Protein AF-A0A672TCA5-F1 (afdb_monomer_lite)

Organism: Sinocyclocheilus grahami (NCBI:txid75366)

InterPro domains:
  IPR001424 Superoxide dismutase, copper/zinc binding domain [PF00080] (19-137)
  IPR036423 Superoxide dismutase-like, copper/zinc binding domain superfamily [G3DSA:2.60.40.200] (10-154)
  IPR036423 Superoxide dismutase-like, copper/zinc binding domain superfamily [SSF49329] (10-138)
  IPR053257 Cu-only superoxide dismutase [PTHR20910] (19-134)

Sequence (192 aa):
MSTTIPSAQRLTVTRAVVCQVRFSQVSPQGPTILNISFTGLNARAGGYHIHILPIKSAQEPCSDTNIMGHFNPFSVNTASSPAPRNGTVDQYEIGDISGKFGGLTGQNNFQNQDMDGNMPLSGPNSIIGRSLVIHYTEIILSQMNNCSQVRALSCLVGHLTGRHGSISLTRRQLYNDILLQLAGDFTGSTCE

Secondary structure (DSSP, 8-state):
---PPPP----------EEEEEEE-SSTTSPEEEEEEEE--TT-EEEEEEESS----SSSTTSHHHH-SB--TT---GGGSPSTTSS-GGGS-TTBHHHHH---TT-SEEEEEEEETT--SSSTT--TT-EEEEEEP---GGG-TT-SSS-GGGSPTT-HHHHHSS---SS------TT--------SSEE-

pLDDT: mean 73.96, std 21.05, range [23.48, 98.25]

Structure (mmCIF, N/CA/C/O backbone):
data_AF-A0A672TCA5-F1
#
_entry.id   AF-A0A672TCA5-F1
#
loop_
_atom_site.group_PDB
_atom_site.id
_atom_site.type_symbol
_atom_site.label_atom_id
_atom_site.label_alt_id
_atom_site.label_comp_id
_atom_site.label_asym_id
_atom_site.label_entity_id
_atom_site.label_seq_id
_atom_site.pdbx_PDB_ins_code
_atom_site.Cartn_x
_atom_site.Cartn_y
_atom_site.Cartn_z
_atom_site.occupancy
_atom_site.B_iso_or_equiv
_atom_site.auth_seq_id
_atom_site.auth_comp_id
_atom_site.auth_asym_id
_atom_site.auth_atom_id
_atom_site.pdbx_PDB_model_num
ATOM 1 N N . MET A 1 1 ? -28.617 -13.899 53.120 1.00 35.06 1 MET A N 1
ATOM 2 C CA . MET A 1 1 ? -27.878 -14.753 52.167 1.00 35.06 1 MET A CA 1
ATOM 3 C C . MET A 1 1 ? -28.341 -14.369 50.774 1.00 35.06 1 MET A C 1
ATOM 5 O O . MET A 1 1 ? -29.470 -14.671 50.425 1.00 35.06 1 MET A O 1
ATOM 9 N N . SER A 1 2 ? -27.539 -13.579 50.058 1.00 30.50 2 SER A N 1
ATOM 10 C CA . SER A 1 2 ? -27.868 -13.087 48.716 1.00 30.50 2 SER A CA 1
ATOM 11 C C . SER A 1 2 ? -27.108 -13.936 47.706 1.00 30.50 2 SER A C 1
ATOM 13 O O . SER A 1 2 ? -25.884 -13.858 47.635 1.00 30.50 2 SER A O 1
ATOM 15 N N . THR A 1 3 ? -27.815 -14.802 46.989 1.00 32.12 3 THR A N 1
ATOM 16 C CA . THR A 1 3 ? -27.269 -15.552 45.856 1.00 32.12 3 THR A CA 1
ATOM 17 C C . THR A 1 3 ? -27.392 -14.687 44.610 1.00 32.12 3 THR A C 1
ATOM 19 O O . THR A 1 3 ? -28.469 -14.566 44.029 1.00 32.12 3 THR A O 1
ATOM 22 N N . THR A 1 4 ? -26.293 -14.054 44.214 1.00 34.50 4 THR A N 1
ATOM 23 C CA . THR A 1 4 ? -26.203 -13.318 42.952 1.00 34.50 4 THR A CA 1
ATOM 24 C C . THR A 1 4 ? -26.091 -14.323 41.804 1.00 34.50 4 THR A C 1
ATOM 26 O O . THR A 1 4 ? -25.164 -15.130 41.767 1.00 34.50 4 THR A O 1
ATOM 29 N N . ILE A 1 5 ? -27.043 -14.284 40.872 1.00 36.28 5 ILE A N 1
ATOM 30 C CA . ILE A 1 5 ? -27.005 -15.035 39.611 1.00 36.28 5 ILE A CA 1
ATOM 31 C C . ILE A 1 5 ? -25.884 -14.430 38.743 1.00 36.28 5 ILE A C 1
ATOM 33 O O . ILE A 1 5 ? -25.878 -13.207 38.577 1.00 36.28 5 ILE A O 1
ATOM 37 N N . PRO A 1 6 ? -24.944 -15.211 38.174 1.00 34.00 6 PRO A N 1
ATOM 38 C CA . PRO A 1 6 ? -23.950 -14.661 37.261 1.00 34.00 6 PRO A CA 1
ATOM 39 C C . PRO A 1 6 ? -24.657 -14.158 36.000 1.00 34.00 6 PRO A C 1
ATOM 41 O O . PRO A 1 6 ? -25.283 -14.927 35.270 1.00 34.00 6 PRO A O 1
ATOM 44 N N . SER A 1 7 ? -24.576 -12.852 35.756 1.00 34.69 7 SER A N 1
ATOM 45 C CA . SER A 1 7 ? -25.021 -12.232 34.512 1.00 34.69 7 SER A CA 1
ATOM 46 C C . SER A 1 7 ? -24.282 -12.869 33.336 1.00 34.69 7 SER A C 1
ATOM 48 O O . SER A 1 7 ? -23.051 -12.910 33.333 1.00 34.69 7 SER A O 1
ATOM 50 N N . ALA A 1 8 ? -25.038 -13.350 32.351 1.00 33.72 8 ALA A N 1
ATOM 51 C CA . ALA A 1 8 ? -24.532 -13.934 31.118 1.00 33.72 8 ALA A CA 1
ATOM 52 C C . ALA A 1 8 ? -23.379 -13.106 30.517 1.00 33.72 8 ALA A C 1
ATOM 54 O O . ALA A 1 8 ? -23.537 -11.916 30.233 1.00 33.72 8 ALA A O 1
ATOM 55 N N . GLN A 1 9 ? -22.223 -13.739 30.296 1.00 27.14 9 GLN A N 1
ATOM 56 C CA . GLN A 1 9 ? -21.164 -13.167 29.468 1.00 27.14 9 GLN A CA 1
ATOM 57 C C . GLN A 1 9 ? -21.661 -13.133 28.024 1.00 27.14 9 GLN A C 1
ATOM 59 O O . GLN A 1 9 ? -21.730 -14.150 27.336 1.00 27.14 9 GLN A O 1
ATOM 64 N N . ARG A 1 10 ? -22.056 -11.945 27.567 1.00 30.27 10 ARG A N 1
ATOM 65 C CA . ARG A 1 10 ? -22.409 -11.706 26.171 1.00 30.27 10 ARG A CA 1
ATOM 66 C C . ARG A 1 10 ? -21.123 -11.685 25.348 1.00 30.27 10 ARG A C 1
ATOM 68 O O . ARG A 1 10 ? -20.436 -10.667 25.297 1.00 30.27 10 ARG A O 1
ATOM 75 N N . LEU A 1 11 ? -20.816 -12.810 24.704 1.00 23.58 11 LEU A N 1
ATOM 76 C CA . LEU A 1 11 ? -19.810 -12.899 23.650 1.00 23.58 11 LEU A CA 1
ATOM 77 C C . LEU A 1 11 ? -20.195 -11.898 22.550 1.00 23.58 11 LEU A C 1
ATOM 79 O O . LEU A 1 11 ? -21.159 -12.102 21.813 1.00 23.58 11 LEU A O 1
ATOM 83 N N . THR A 1 12 ? -19.499 -10.766 22.497 1.00 28.84 12 THR A N 1
ATOM 84 C CA . THR A 1 12 ? -19.713 -9.762 21.455 1.00 28.84 12 THR A CA 1
ATOM 85 C C . THR A 1 12 ? -18.683 -10.034 20.375 1.00 28.84 12 THR A C 1
ATOM 87 O O . THR A 1 12 ? -17.503 -9.767 20.565 1.00 28.84 12 THR A O 1
ATOM 90 N N . VAL A 1 13 ? -19.133 -10.618 19.265 1.00 32.28 13 VAL A N 1
ATOM 91 C CA . VAL A 1 13 ? -18.331 -10.759 18.048 1.00 32.28 13 VAL A CA 1
ATOM 92 C C . VAL A 1 13 ? -18.019 -9.345 17.560 1.00 32.28 13 VAL A C 1
ATOM 94 O O . VAL A 1 13 ? -18.909 -8.645 17.070 1.00 32.28 13 VAL A O 1
ATOM 97 N N . THR A 1 14 ? -16.783 -8.884 17.741 1.00 42.56 14 THR A N 1
ATOM 98 C CA . THR A 1 14 ? -16.283 -7.715 17.019 1.00 42.56 14 THR A CA 1
ATOM 99 C C . THR A 1 14 ? -16.381 -8.044 15.535 1.00 42.56 14 THR A C 1
ATOM 101 O O . THR A 1 14 ? -15.931 -9.100 15.089 1.00 42.56 14 THR A O 1
ATOM 104 N N . ARG A 1 15 ? -17.035 -7.182 14.751 1.00 50.75 15 ARG A N 1
ATOM 105 C CA . ARG A 1 15 ? -16.981 -7.295 13.291 1.00 50.75 15 ARG A CA 1
ATOM 106 C C . ARG A 1 15 ? -15.559 -6.920 12.891 1.00 50.75 15 ARG A C 1
ATOM 108 O O . ARG A 1 15 ? -15.279 -5.739 12.724 1.00 50.75 15 ARG A O 1
ATOM 115 N N . ALA A 1 16 ? -14.673 -7.912 12.856 1.00 57.28 16 ALA A N 1
ATOM 116 C CA . ALA A 1 16 ? -13.320 -7.752 12.358 1.00 57.28 16 ALA A CA 1
ATOM 117 C C . ALA A 1 16 ? -13.387 -7.193 10.936 1.00 57.28 16 ALA A C 1
ATOM 119 O O . ALA A 1 16 ? -14.258 -7.590 10.149 1.00 57.28 16 ALA A O 1
ATOM 120 N N . VAL A 1 17 ? -12.491 -6.264 10.627 1.00 66.88 17 VAL A N 1
ATOM 121 C CA . VAL A 1 17 ? -12.224 -5.931 9.238 1.00 66.88 17 VAL A CA 1
ATOM 122 C C . VAL A 1 17 ? -11.652 -7.202 8.604 1.00 66.88 17 VAL A C 1
ATOM 124 O O . VAL A 1 17 ? -10.775 -7.857 9.167 1.00 66.88 17 VAL A O 1
ATOM 127 N N . VAL A 1 18 ? -12.213 -7.622 7.475 1.00 75.00 18 VAL A N 1
ATOM 128 C CA . VAL A 1 18 ? -11.696 -8.777 6.734 1.00 75.00 18 VAL A CA 1
ATOM 129 C C . VAL A 1 18 ? -10.984 -8.251 5.510 1.00 75.00 18 VAL A C 1
ATOM 131 O O . VAL A 1 18 ? -11.625 -7.683 4.620 1.00 75.00 18 VAL A O 1
ATOM 134 N N . CYS A 1 19 ? -9.674 -8.476 5.477 1.00 75.44 19 CYS A N 1
ATOM 135 C CA . CYS A 1 19 ? -8.791 -8.048 4.409 1.00 75.44 19 CYS A CA 1
ATOM 136 C C . CYS A 1 19 ? -8.312 -9.243 3.587 1.00 75.44 19 CYS A C 1
ATOM 138 O O . CYS A 1 19 ? -7.655 -10.147 4.095 1.00 75.44 19 CYS A O 1
ATOM 140 N N . GLN A 1 20 ? -8.640 -9.249 2.296 1.00 81.50 20 GLN A N 1
ATOM 141 C CA . GLN A 1 20 ? -8.155 -10.233 1.336 1.00 81.50 20 GLN A CA 1
ATOM 142 C C . GLN A 1 20 ? -7.521 -9.505 0.161 1.00 81.50 20 GLN A C 1
ATOM 144 O O . GLN A 1 20 ? -8.200 -8.814 -0.593 1.00 81.50 20 GLN A O 1
ATOM 149 N N . VAL A 1 21 ? -6.212 -9.673 -0.002 1.00 85.19 21 VAL A N 1
ATOM 150 C CA . VAL A 1 21 ? -5.462 -9.100 -1.120 1.00 85.19 21 VAL A CA 1
ATOM 151 C C . VAL A 1 21 ? -4.640 -10.197 -1.770 1.00 85.19 21 VAL A C 1
ATOM 153 O O . VAL A 1 21 ? -3.899 -10.913 -1.098 1.00 85.19 21 VAL A O 1
ATOM 156 N N . ARG A 1 22 ? -4.774 -10.341 -3.088 1.00 87.31 22 ARG A N 1
ATOM 157 C CA . ARG A 1 22 ? -4.026 -11.312 -3.882 1.00 87.31 22 ARG A CA 1
ATOM 158 C C . ARG A 1 22 ? -3.327 -10.621 -5.039 1.00 87.31 22 ARG A C 1
ATOM 160 O O . ARG A 1 22 ? -3.978 -10.033 -5.897 1.00 87.31 22 ARG A O 1
ATOM 167 N N . PHE A 1 23 ? -2.015 -10.803 -5.093 1.00 91.75 23 PHE A N 1
ATOM 168 C CA . PHE A 1 23 ? -1.177 -10.428 -6.223 1.00 91.75 23 PHE A CA 1
ATOM 169 C C . PHE A 1 23 ? -0.878 -11.666 -7.068 1.00 91.75 23 PHE A C 1
ATOM 171 O O . PHE A 1 23 ? -0.638 -12.751 -6.533 1.00 91.75 23 PHE A O 1
ATOM 178 N N . SER A 1 24 ? -0.900 -11.529 -8.389 1.00 90.69 24 SER A N 1
ATOM 179 C CA . SER A 1 24 ? -0.526 -12.617 -9.296 1.00 90.69 24 SER A CA 1
ATOM 180 C C . SER A 1 24 ? 0.054 -12.089 -10.599 1.00 90.69 24 SER A C 1
ATOM 182 O O . SER A 1 24 ? -0.375 -11.051 -11.084 1.00 90.69 24 SER A O 1
ATOM 184 N N . GLN A 1 25 ? 1.002 -12.819 -11.179 1.00 91.06 25 GLN A N 1
ATOM 185 C CA . GLN A 1 25 ? 1.556 -12.548 -12.503 1.00 91.06 25 GLN A CA 1
ATOM 186 C C . GLN A 1 25 ? 1.442 -13.810 -13.355 1.00 91.06 25 GLN A C 1
ATOM 188 O O . GLN A 1 25 ? 1.721 -14.909 -12.878 1.00 91.06 25 GLN A O 1
ATOM 193 N N . VAL A 1 26 ? 1.042 -13.650 -14.618 1.00 89.19 26 VAL A N 1
ATOM 194 C CA . VAL A 1 26 ? 1.007 -14.759 -15.591 1.00 89.19 26 VAL A CA 1
ATOM 195 C C . VAL A 1 26 ? 2.417 -15.086 -16.096 1.00 89.19 26 VAL A C 1
ATOM 197 O O . VAL A 1 26 ? 2.723 -16.239 -16.386 1.00 89.19 26 VAL A O 1
ATOM 200 N N . SER A 1 27 ? 3.294 -14.084 -16.166 1.00 88.75 27 SER A N 1
ATOM 201 C CA . SER A 1 27 ? 4.708 -14.232 -16.514 1.00 88.75 27 SER A CA 1
ATOM 202 C C . SER A 1 27 ? 5.562 -13.238 -15.715 1.00 88.75 27 SER A C 1
ATOM 204 O O . SER A 1 27 ? 5.041 -12.200 -15.304 1.00 88.75 27 SER A O 1
ATOM 206 N N . PRO A 1 28 ? 6.869 -13.496 -15.507 1.00 82.69 28 PRO A N 1
ATOM 207 C CA . PRO A 1 28 ? 7.726 -12.609 -14.713 1.00 82.69 28 PRO A CA 1
ATOM 208 C C . PRO A 1 28 ? 7.818 -11.167 -15.244 1.00 82.69 28 PRO A C 1
ATOM 210 O O . PRO A 1 28 ? 8.040 -10.245 -14.465 1.00 82.69 28 PRO A O 1
ATOM 213 N N . GLN A 1 29 ? 7.639 -10.974 -16.556 1.00 85.12 29 GLN A N 1
ATOM 214 C CA . GLN A 1 29 ? 7.637 -9.664 -17.224 1.00 85.12 29 GLN A CA 1
ATOM 215 C C . GLN A 1 29 ? 6.225 -9.092 -17.439 1.00 85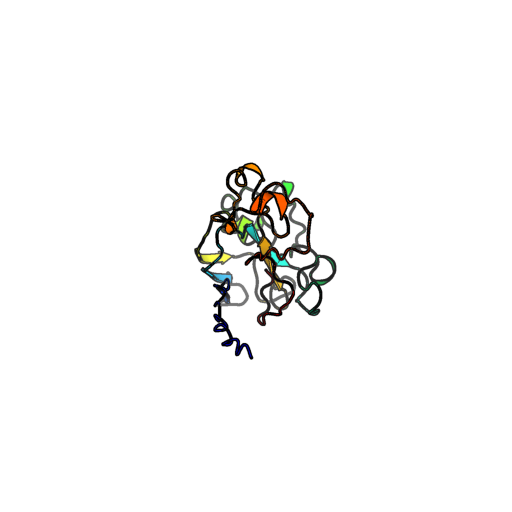.12 29 GLN A C 1
ATOM 217 O O . GLN A 1 29 ? 6.085 -7.998 -17.979 1.00 85.12 29 GLN A O 1
ATOM 222 N N . GLY A 1 30 ? 5.177 -9.839 -17.084 1.00 89.62 30 GLY A N 1
ATOM 223 C CA . GLY A 1 30 ? 3.792 -9.405 -17.232 1.00 89.62 30 GLY A CA 1
ATOM 224 C C . GLY A 1 30 ? 3.360 -8.432 -16.131 1.00 89.62 30 GLY A C 1
ATOM 225 O O . GLY A 1 30 ? 4.022 -8.331 -15.098 1.00 89.62 30 GLY A O 1
ATOM 226 N N . PRO A 1 31 ? 2.226 -7.734 -16.306 1.00 94.88 31 PRO A N 1
ATOM 227 C CA . PRO A 1 31 ? 1.670 -6.904 -15.247 1.00 94.88 31 PRO A CA 1
ATOM 228 C C . PRO A 1 31 ? 1.228 -7.766 -14.062 1.00 94.88 31 PRO A C 1
ATOM 230 O O . PRO A 1 31 ? 0.802 -8.915 -14.226 1.00 94.88 31 PRO A O 1
ATOM 233 N N . THR A 1 32 ? 1.292 -7.193 -12.866 1.00 94.00 32 THR A N 1
ATOM 234 C CA . THR A 1 32 ? 0.720 -7.817 -11.675 1.00 94.00 32 THR A CA 1
ATOM 235 C C . THR A 1 32 ? -0.764 -7.526 -11.621 1.00 94.00 32 THR A C 1
ATOM 237 O O . THR A 1 32 ? -1.187 -6.380 -11.703 1.00 94.00 32 THR A O 1
ATOM 240 N N . ILE A 1 33 ? -1.559 -8.577 -11.473 1.00 92.50 33 ILE A N 1
ATOM 241 C CA . ILE A 1 33 ? -2.999 -8.513 -11.254 1.00 92.50 33 ILE A CA 1
ATOM 242 C C . ILE A 1 33 ? -3.232 -8.457 -9.746 1.00 92.50 33 ILE A C 1
ATOM 244 O O . ILE A 1 33 ? -2.823 -9.372 -9.020 1.00 92.50 33 ILE A O 1
ATOM 248 N N . LEU A 1 34 ? -3.903 -7.401 -9.300 1.00 93.19 34 LEU A N 1
ATOM 249 C CA . LEU A 1 34 ? -4.306 -7.169 -7.921 1.00 93.19 34 LEU A CA 1
ATOM 250 C C . LEU A 1 34 ? -5.782 -7.538 -7.795 1.00 93.19 34 LEU A C 1
ATOM 252 O O . LEU A 1 34 ? -6.607 -7.005 -8.526 1.00 93.19 34 LEU A O 1
ATOM 256 N N . ASN A 1 35 ? -6.123 -8.433 -6.870 1.00 85.25 35 ASN A N 1
ATOM 257 C CA . ASN A 1 35 ? -7.505 -8.708 -6.478 1.00 85.25 35 ASN A CA 1
ATOM 258 C C . ASN A 1 35 ? -7.658 -8.355 -5.001 1.00 85.25 35 ASN A C 1
ATOM 260 O O . ASN A 1 35 ? -7.051 -9.007 -4.148 1.00 85.25 35 ASN A O 1
ATOM 264 N N . ILE A 1 36 ? -8.436 -7.318 -4.710 1.00 88.12 36 ILE A N 1
ATOM 265 C CA . ILE A 1 36 ? -8.578 -6.730 -3.379 1.00 88.12 36 ILE A CA 1
ATOM 266 C C . ILE A 1 36 ? -10.034 -6.849 -2.933 1.00 88.12 36 ILE A C 1
ATOM 268 O O . ILE A 1 36 ? -10.950 -6.508 -3.678 1.00 88.12 36 ILE A O 1
ATOM 272 N N . SER A 1 37 ? -10.243 -7.295 -1.698 1.00 85.56 37 SER A N 1
ATOM 273 C CA . SER A 1 37 ? -11.531 -7.293 -1.016 1.00 85.56 37 SER A CA 1
ATOM 274 C C . SER A 1 37 ? -11.340 -6.943 0.454 1.00 85.56 37 SER A C 1
ATOM 276 O O . SER A 1 37 ? -10.767 -7.712 1.225 1.00 85.56 37 SER A O 1
ATOM 278 N N . PHE A 1 38 ? -11.882 -5.799 0.845 1.00 83.44 38 PHE A N 1
ATOM 279 C CA . PHE A 1 38 ? -11.958 -5.324 2.215 1.00 83.44 38 PHE A CA 1
ATOM 280 C C . PHE A 1 38 ? -13.419 -5.251 2.648 1.00 83.44 38 PHE A C 1
ATOM 282 O O . PHE A 1 38 ? -14.268 -4.712 1.936 1.00 83.44 38 PHE A O 1
ATOM 289 N N . THR A 1 39 ? -13.733 -5.761 3.833 1.00 80.81 39 THR A N 1
ATOM 290 C CA . THR A 1 39 ? -15.072 -5.626 4.422 1.00 80.81 39 THR A CA 1
ATOM 291 C C . THR A 1 39 ? -14.971 -5.182 5.866 1.00 80.81 39 THR A C 1
ATOM 293 O O . THR A 1 39 ? -14.003 -5.508 6.541 1.00 80.81 39 THR A O 1
ATOM 296 N N . GLY A 1 40 ? -15.964 -4.435 6.346 1.00 75.88 40 GLY A N 1
ATOM 297 C CA . GLY A 1 40 ? -15.979 -3.962 7.732 1.00 75.88 40 GLY A CA 1
ATOM 298 C C . GLY A 1 40 ? -15.081 -2.754 8.012 1.00 75.88 40 GLY A C 1
ATOM 299 O O . GLY A 1 40 ? -14.847 -2.458 9.176 1.00 75.88 40 GLY A O 1
ATOM 300 N N . LEU A 1 41 ? -14.642 -2.016 6.986 1.00 74.31 41 LEU A N 1
ATOM 301 C CA . LEU A 1 41 ? -13.767 -0.839 7.112 1.00 74.31 41 LEU A CA 1
ATOM 302 C C . LEU A 1 41 ? -14.384 0.304 7.936 1.00 74.31 41 LEU A C 1
ATOM 304 O O . LEU A 1 41 ? -13.659 1.133 8.479 1.00 74.31 41 LEU A O 1
ATOM 308 N N . ASN A 1 42 ? -15.718 0.368 8.036 1.00 77.56 42 ASN A N 1
ATOM 309 C CA . ASN A 1 42 ? -16.463 1.351 8.838 1.00 77.56 42 ASN A CA 1
ATOM 310 C C . ASN A 1 42 ? -16.060 2.822 8.589 1.00 77.56 42 ASN A C 1
ATOM 312 O O . ASN A 1 42 ? -16.107 3.627 9.520 1.00 77.56 42 ASN A O 1
ATOM 316 N N . ALA A 1 43 ? -15.634 3.164 7.367 1.00 77.06 43 ALA A N 1
ATOM 317 C CA . ALA A 1 43 ? -15.094 4.473 6.993 1.00 77.06 43 ALA A CA 1
ATOM 318 C C . ALA A 1 43 ? -13.843 4.911 7.787 1.00 77.06 43 ALA A C 1
ATOM 320 O O . ALA A 1 43 ? -13.558 6.104 7.878 1.00 77.06 43 ALA A O 1
ATOM 321 N N . ARG A 1 44 ? -13.096 3.957 8.358 1.00 74.31 44 ARG A N 1
ATOM 322 C CA . ARG A 1 44 ? -11.900 4.211 9.180 1.00 74.31 44 ARG A CA 1
ATOM 323 C C . ARG A 1 44 ? -10.591 4.077 8.416 1.00 74.31 44 ARG A C 1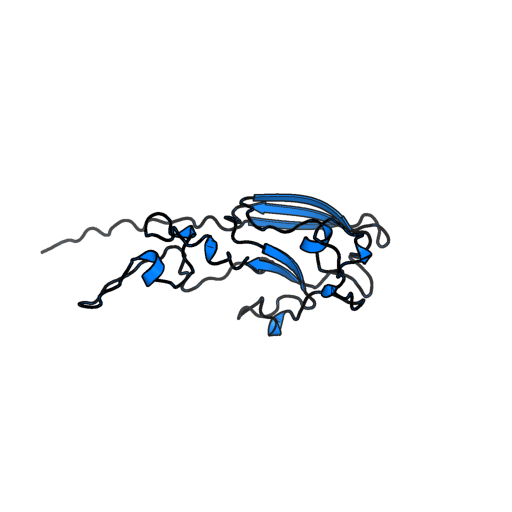
ATOM 325 O O . ARG A 1 44 ? -9.594 4.622 8.865 1.00 74.31 44 ARG A O 1
ATOM 332 N N . ALA A 1 45 ? -10.589 3.381 7.286 1.00 80.69 45 ALA A N 1
ATOM 333 C CA . ALA A 1 45 ? -9.402 3.209 6.459 1.00 80.69 45 ALA A CA 1
ATOM 334 C C . ALA A 1 45 ? -9.206 4.392 5.497 1.00 80.69 45 ALA A C 1
ATOM 336 O O . ALA A 1 45 ? -10.169 5.000 5.029 1.00 80.69 45 ALA A O 1
ATOM 337 N N . GLY A 1 46 ? -7.947 4.709 5.213 1.00 84.50 46 GLY A N 1
ATOM 338 C CA . GLY A 1 46 ? -7.505 5.751 4.294 1.00 84.50 46 GLY A CA 1
ATOM 339 C C . GLY A 1 46 ? -6.684 5.158 3.151 1.00 84.50 46 GLY A C 1
ATOM 340 O O . GLY A 1 46 ? -7.235 4.519 2.254 1.00 84.50 46 GLY A O 1
ATOM 341 N N . GLY A 1 47 ? -5.374 5.402 3.160 1.00 86.12 47 GLY A N 1
ATOM 342 C CA . GLY A 1 47 ? -4.438 4.843 2.179 1.00 86.12 47 GLY A CA 1
ATOM 343 C C . GLY A 1 47 ? -4.039 3.405 2.500 1.00 86.12 47 GLY A C 1
ATOM 344 O O . GLY A 1 47 ? -4.203 2.948 3.629 1.00 86.12 47 GLY A O 1
ATOM 345 N N . TYR A 1 48 ? -3.507 2.691 1.516 1.00 88.75 48 TYR A N 1
ATOM 346 C CA . TYR A 1 48 ? -2.934 1.364 1.727 1.00 88.75 48 TYR A CA 1
ATOM 347 C C . TYR A 1 48 ? -1.760 1.147 0.780 1.00 88.75 48 TYR A C 1
ATOM 349 O O . TYR A 1 48 ? -1.851 1.421 -0.421 1.00 88.75 48 TYR A O 1
ATOM 357 N N . HIS A 1 49 ? -0.646 0.679 1.340 1.00 93.06 49 HIS A N 1
ATOM 358 C CA . HIS A 1 49 ? 0.648 0.706 0.667 1.00 93.06 49 HIS A CA 1
ATOM 359 C C . HIS A 1 49 ? 1.486 -0.534 0.976 1.00 93.06 49 HIS A C 1
ATOM 361 O O . HIS A 1 49 ? 1.382 -1.134 2.048 1.00 93.06 49 HIS A O 1
ATOM 367 N N . ILE A 1 50 ? 2.367 -0.897 0.044 1.00 93.81 50 ILE A N 1
ATOM 368 C CA . ILE A 1 50 ? 3.456 -1.839 0.309 1.00 93.81 50 ILE A CA 1
ATOM 369 C C . ILE A 1 50 ? 4.618 -1.079 0.948 1.00 93.81 50 ILE A C 1
ATOM 371 O O . ILE A 1 50 ? 5.114 -0.112 0.371 1.00 93.81 50 ILE A O 1
ATOM 375 N N . HIS A 1 51 ? 5.081 -1.536 2.107 1.00 92.19 51 HIS A N 1
ATOM 376 C CA . HIS A 1 51 ? 6.225 -0.969 2.824 1.00 92.19 51 HIS A CA 1
ATOM 377 C C . HIS A 1 51 ? 7.513 -1.746 2.552 1.00 92.19 51 HIS A C 1
ATOM 379 O O . HIS A 1 51 ? 7.507 -2.828 1.968 1.00 92.19 51 HIS A O 1
ATOM 385 N N . ILE A 1 52 ? 8.660 -1.182 2.928 1.00 92.25 52 ILE A N 1
ATOM 386 C CA . ILE A 1 52 ? 9.963 -1.741 2.547 1.00 92.25 52 ILE A CA 1
ATOM 387 C C . ILE A 1 52 ? 10.228 -3.091 3.226 1.00 92.25 52 ILE A C 1
ATOM 389 O O . ILE A 1 52 ? 10.703 -4.005 2.549 1.00 92.25 52 ILE A O 1
ATOM 393 N N . LEU A 1 53 ? 9.950 -3.234 4.525 1.00 87.31 53 LEU A N 1
ATOM 394 C CA . LEU A 1 53 ? 10.294 -4.438 5.291 1.00 87.31 53 LEU A CA 1
ATOM 395 C C . LEU A 1 53 ? 9.069 -5.317 5.595 1.00 87.31 53 LEU A C 1
ATOM 397 O O . LEU A 1 53 ? 7.954 -4.809 5.723 1.00 87.31 53 LEU A O 1
ATOM 401 N N . PRO A 1 54 ? 9.248 -6.645 5.735 1.00 86.75 54 PRO A N 1
ATOM 402 C CA . PRO A 1 54 ? 8.192 -7.519 6.233 1.00 86.75 54 PRO A CA 1
ATOM 403 C C . PRO A 1 54 ? 7.968 -7.304 7.733 1.00 86.75 54 PRO A C 1
ATOM 405 O O . PRO A 1 54 ? 8.883 -6.921 8.462 1.00 86.75 54 PRO A O 1
ATOM 408 N N . ILE A 1 55 ? 6.775 -7.655 8.210 1.00 78.56 55 ILE A N 1
ATOM 409 C CA . ILE A 1 55 ? 6.468 -7.672 9.642 1.00 78.56 55 ILE A CA 1
ATOM 410 C C . ILE A 1 55 ? 7.258 -8.812 10.300 1.00 78.56 55 ILE A C 1
ATOM 412 O O . ILE A 1 55 ? 7.095 -9.979 9.941 1.00 78.56 55 ILE A O 1
ATOM 416 N N . LYS A 1 56 ? 8.132 -8.469 11.251 1.00 78.12 56 LYS A N 1
ATOM 417 C CA . LYS A 1 56 ? 8.946 -9.432 12.023 1.00 78.12 56 LYS A CA 1
ATOM 418 C C . LYS A 1 56 ? 8.734 -9.348 13.535 1.00 78.12 56 LYS A C 1
ATOM 420 O O . LYS A 1 56 ? 9.048 -10.302 14.239 1.00 78.12 56 LYS A O 1
ATOM 425 N N . SER A 1 57 ? 8.250 -8.209 14.025 1.00 75.38 57 SER A N 1
ATOM 426 C CA . SER A 1 57 ? 7.992 -7.949 15.442 1.00 75.38 57 SER A CA 1
ATOM 427 C C . SER A 1 57 ? 6.497 -8.032 15.713 1.00 75.38 57 SER A C 1
ATOM 429 O O . SER A 1 57 ? 5.718 -7.497 14.934 1.00 75.38 57 SER A O 1
ATOM 431 N N . ALA A 1 58 ? 6.110 -8.652 16.828 1.00 70.19 58 ALA A N 1
ATOM 432 C CA . ALA A 1 58 ? 4.737 -8.593 17.334 1.00 70.19 58 ALA A CA 1
ATOM 433 C C . ALA A 1 58 ? 4.442 -7.274 18.075 1.00 70.19 58 ALA A C 1
ATOM 435 O O . ALA A 1 58 ? 3.288 -6.925 18.291 1.00 70.19 58 ALA A O 1
ATOM 436 N N . GLN A 1 59 ? 5.483 -6.536 18.472 1.00 71.88 59 GLN A N 1
ATOM 437 C CA . GLN A 1 59 ? 5.346 -5.255 19.154 1.00 71.88 59 GLN A CA 1
ATOM 438 C C . GLN A 1 59 ? 5.412 -4.113 18.145 1.00 71.88 59 GLN A C 1
ATOM 440 O O . GLN A 1 59 ? 6.412 -3.995 17.432 1.00 71.88 59 GLN A O 1
ATOM 445 N N . GLU A 1 60 ? 4.354 -3.298 18.100 1.00 68.81 60 GLU A N 1
ATOM 446 C CA . GLU A 1 60 ? 4.160 -2.207 17.133 1.00 68.81 60 GLU A CA 1
ATOM 447 C C . GLU A 1 60 ? 4.500 -2.628 15.688 1.00 68.81 60 GLU A C 1
ATOM 449 O O . GLU A 1 60 ? 5.345 -1.996 15.038 1.00 68.81 60 GLU A O 1
ATOM 454 N N . PRO A 1 61 ? 3.902 -3.727 15.179 1.00 71.00 61 PRO A N 1
ATOM 455 C CA . PRO A 1 61 ? 4.311 -4.390 13.936 1.00 71.00 61 PRO A CA 1
ATOM 456 C C . PRO A 1 61 ? 4.328 -3.459 12.721 1.00 71.00 61 PRO A C 1
ATOM 458 O O . PRO A 1 61 ? 5.095 -3.695 11.793 1.00 71.00 61 PRO A O 1
ATOM 461 N N . CYS A 1 62 ? 3.515 -2.403 12.753 1.00 70.69 62 CYS A N 1
ATOM 462 C CA . CYS A 1 62 ? 3.266 -1.481 11.650 1.00 70.69 62 CYS A CA 1
ATOM 463 C C . CYS A 1 62 ? 3.999 -0.137 11.806 1.00 70.69 62 CYS A C 1
ATOM 465 O O . CYS A 1 62 ? 3.794 0.772 11.009 1.00 70.69 62 CYS A O 1
ATOM 467 N N . SER A 1 63 ? 4.825 0.021 12.845 1.00 77.50 63 SER A N 1
ATOM 468 C CA . SER A 1 63 ? 5.569 1.262 13.070 1.00 77.50 63 SER A CA 1
ATOM 469 C C . SER A 1 63 ? 6.654 1.477 12.016 1.00 77.50 63 SER A C 1
ATOM 471 O O . SER A 1 63 ? 7.306 0.526 11.578 1.00 77.50 63 SER A O 1
ATOM 473 N N . ASP A 1 64 ? 6.949 2.738 11.698 1.00 77.56 64 ASP A N 1
ATOM 474 C CA . ASP A 1 64 ? 8.025 3.104 10.764 1.00 77.56 64 ASP A CA 1
ATOM 475 C C . ASP A 1 64 ? 9.384 2.503 11.154 1.00 77.56 64 ASP A C 1
ATOM 477 O O . ASP A 1 64 ? 10.213 2.214 10.296 1.00 77.56 64 ASP A O 1
ATOM 481 N N . THR A 1 65 ? 9.624 2.257 12.445 1.00 81.69 65 THR A N 1
ATOM 482 C CA . THR A 1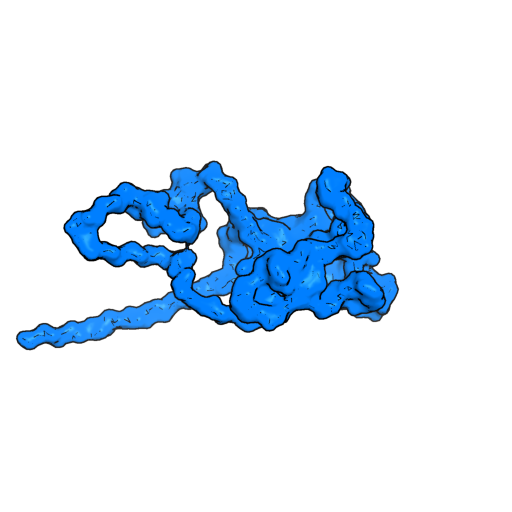 65 ? 10.860 1.597 12.900 1.00 81.69 65 THR A CA 1
ATOM 483 C C . THR A 1 65 ? 10.923 0.126 12.473 1.00 81.69 65 THR A C 1
ATOM 485 O O . THR A 1 65 ? 12.003 -0.384 12.184 1.00 81.69 65 THR A O 1
ATOM 488 N N . ASN A 1 66 ? 9.777 -0.556 12.404 1.00 76.06 66 ASN A N 1
ATOM 489 C CA . ASN A 1 66 ? 9.691 -1.986 12.109 1.00 76.06 66 ASN A CA 1
ATOM 490 C C . ASN A 1 66 ? 9.518 -2.291 10.618 1.00 76.06 66 ASN A C 1
ATOM 492 O O . ASN A 1 66 ? 10.078 -3.278 10.137 1.00 76.06 66 ASN A O 1
ATOM 496 N N . ILE A 1 67 ? 8.761 -1.466 9.890 1.00 82.38 67 ILE A N 1
ATOM 497 C CA . ILE A 1 67 ? 8.443 -1.707 8.471 1.00 82.38 67 ILE A CA 1
ATOM 498 C C . ILE A 1 67 ? 9.081 -0.704 7.503 1.00 82.38 67 ILE A C 1
ATOM 500 O O . ILE A 1 67 ? 9.101 -0.956 6.294 1.00 82.38 67 ILE A O 1
ATOM 504 N N . MET A 1 68 ? 9.670 0.378 8.033 1.00 88.94 68 MET A N 1
ATOM 505 C CA . MET A 1 68 ? 10.140 1.549 7.282 1.00 88.94 68 MET A CA 1
ATOM 506 C C . MET A 1 68 ? 9.013 2.206 6.472 1.00 88.94 68 MET A C 1
ATOM 508 O O . MET A 1 68 ? 7.841 1.882 6.641 1.00 88.94 68 MET A O 1
ATOM 512 N N . GLY A 1 69 ? 9.357 3.171 5.618 1.00 89.38 69 GLY A N 1
ATOM 513 C CA . GLY A 1 69 ? 8.390 3.861 4.769 1.00 89.38 69 GLY A CA 1
ATOM 514 C C . GLY A 1 69 ? 7.864 3.010 3.610 1.00 89.38 69 GLY A C 1
ATOM 515 O O . GLY A 1 69 ? 8.115 1.803 3.506 1.00 89.38 69 GLY A O 1
ATOM 516 N N . HIS A 1 70 ? 7.154 3.680 2.705 1.00 94.31 70 HIS A N 1
ATOM 517 C CA . HIS A 1 70 ? 6.614 3.074 1.496 1.00 94.31 70 HIS A CA 1
ATOM 518 C C . HIS A 1 70 ? 7.723 2.514 0.601 1.00 94.31 70 HIS A C 1
ATOM 520 O O . HIS A 1 70 ? 8.846 3.024 0.535 1.00 94.31 70 HIS A O 1
ATOM 526 N N . PHE A 1 71 ? 7.404 1.450 -0.127 1.00 96.50 71 PHE A N 1
ATOM 527 C CA . PHE A 1 71 ? 8.333 0.864 -1.073 1.00 96.50 71 PHE A CA 1
ATOM 528 C C . PHE A 1 71 ? 8.455 1.726 -2.339 1.00 96.50 71 PHE A C 1
ATOM 530 O O . PHE A 1 71 ? 7.609 1.686 -3.236 1.00 96.50 71 PHE A O 1
ATOM 537 N N . ASN A 1 72 ? 9.552 2.483 -2.413 1.00 97.38 72 ASN A N 1
ATOM 538 C CA . ASN A 1 72 ? 9.822 3.456 -3.469 1.00 97.38 72 ASN A CA 1
ATOM 539 C C . ASN A 1 72 ? 11.265 3.339 -4.012 1.00 97.38 72 ASN A C 1
ATOM 541 O O . ASN A 1 72 ? 12.105 4.209 -3.767 1.00 97.38 72 ASN A O 1
ATOM 545 N N . PRO A 1 73 ? 11.598 2.256 -4.743 1.00 97.06 73 PRO A N 1
ATOM 546 C CA . PRO A 1 73 ? 12.968 2.008 -5.204 1.00 97.06 73 PRO A CA 1
ATOM 547 C C . PRO A 1 73 ? 13.447 2.999 -6.274 1.00 97.06 73 PRO A C 1
ATOM 549 O O . PRO A 1 73 ? 14.646 3.103 -6.511 1.00 97.06 73 PRO A O 1
ATOM 552 N N . PHE A 1 74 ? 12.526 3.723 -6.915 1.00 96.44 74 PHE A N 1
ATOM 553 C CA . PHE A 1 74 ? 12.833 4.729 -7.933 1.00 96.44 74 PHE A CA 1
ATOM 554 C C . PHE A 1 74 ? 12.847 6.160 -7.390 1.00 96.44 74 PHE A C 1
ATOM 556 O O . PHE A 1 74 ? 13.013 7.096 -8.166 1.00 96.44 74 PHE A O 1
ATOM 563 N N . SER A 1 75 ? 12.671 6.338 -6.075 1.00 96.25 75 SER A N 1
ATOM 564 C CA . SER A 1 75 ? 12.635 7.657 -5.433 1.00 96.25 75 SER A CA 1
ATOM 565 C C . SER A 1 75 ? 11.637 8.614 -6.099 1.00 96.25 75 SER A C 1
ATOM 567 O O . SER A 1 75 ? 11.921 9.797 -6.285 1.00 96.25 75 SER A O 1
ATOM 569 N N . VAL A 1 76 ? 10.462 8.091 -6.466 1.00 96.19 76 VAL A N 1
ATOM 570 C CA . VAL A 1 76 ? 9.344 8.886 -6.980 1.00 96.19 76 VAL A CA 1
ATOM 571 C C . VAL A 1 76 ? 9.028 9.983 -5.971 1.00 96.19 76 VAL A C 1
ATOM 573 O O . VAL A 1 76 ? 8.857 9.712 -4.782 1.00 96.19 76 VAL A O 1
ATOM 576 N N . ASN A 1 77 ? 8.963 11.226 -6.443 1.00 94.00 77 ASN A N 1
ATOM 577 C CA . ASN A 1 77 ? 8.615 12.360 -5.603 1.00 94.00 77 ASN A CA 1
ATOM 578 C C . ASN A 1 77 ? 7.093 12.418 -5.412 1.00 94.00 77 ASN A C 1
ATOM 580 O O . ASN A 1 77 ? 6.364 12.876 -6.296 1.00 94.00 77 ASN A O 1
ATOM 584 N N . THR A 1 78 ? 6.639 12.016 -4.228 1.00 90.38 78 THR A N 1
ATOM 585 C CA . THR A 1 78 ? 5.220 11.962 -3.852 1.00 90.38 78 THR A CA 1
ATOM 586 C C . THR A 1 78 ? 4.522 13.320 -3.914 1.00 90.38 78 THR A C 1
ATOM 588 O O . THR A 1 78 ? 3.330 13.378 -4.199 1.00 90.38 78 THR A O 1
ATOM 591 N N . ALA A 1 79 ? 5.247 14.432 -3.742 1.00 91.81 79 ALA A N 1
ATOM 592 C CA . ALA A 1 79 ? 4.679 15.778 -3.865 1.00 91.81 79 ALA A CA 1
ATOM 593 C C . ALA A 1 79 ? 4.327 16.158 -5.315 1.00 91.81 79 ALA A C 1
ATOM 595 O O . ALA A 1 79 ? 3.558 17.090 -5.541 1.00 91.81 79 ALA A O 1
ATOM 596 N N . SER A 1 80 ? 4.904 15.456 -6.293 1.00 92.00 80 SER A N 1
ATOM 597 C CA . SER A 1 80 ? 4.611 15.627 -7.720 1.00 92.00 80 SER A CA 1
ATOM 598 C C . SER A 1 80 ? 3.721 14.526 -8.293 1.00 92.00 80 SER A C 1
ATOM 600 O O . SER A 1 80 ? 3.348 14.602 -9.465 1.00 92.00 80 SER A O 1
ATOM 602 N N . SER A 1 81 ? 3.383 13.508 -7.495 1.00 94.19 81 SER A N 1
ATOM 603 C CA . SER A 1 81 ? 2.503 12.433 -7.943 1.00 94.19 81 SER A CA 1
ATOM 604 C C . SER A 1 81 ? 1.090 12.985 -8.193 1.00 94.19 81 SER A C 1
ATOM 606 O O . SER A 1 81 ? 0.606 13.821 -7.422 1.00 94.19 81 SER A O 1
ATOM 608 N N . PRO A 1 82 ? 0.402 12.558 -9.268 1.00 95.62 82 PRO A N 1
ATOM 609 C CA . PRO A 1 82 ? -0.954 13.013 -9.552 1.00 95.62 82 PRO A CA 1
ATOM 610 C C . PRO A 1 82 ? -1.935 12.603 -8.449 1.00 95.62 82 PRO A C 1
ATOM 612 O O . PRO A 1 82 ? -1.693 11.664 -7.693 1.00 95.62 82 PRO A O 1
ATOM 615 N N . ALA A 1 83 ? -3.096 13.262 -8.397 1.00 93.69 83 ALA A N 1
ATOM 616 C CA . ALA A 1 83 ? -4.186 12.836 -7.519 1.00 93.69 83 ALA A CA 1
ATOM 617 C C . ALA A 1 83 ? -4.533 11.347 -7.743 1.00 93.69 83 ALA A C 1
ATOM 619 O O . ALA A 1 83 ? -4.333 10.846 -8.855 1.00 93.69 83 ALA A O 1
ATOM 620 N N . PRO A 1 84 ? -5.063 10.634 -6.732 1.00 92.88 84 PRO A N 1
ATOM 621 C CA . PRO A 1 84 ? -5.352 9.216 -6.869 1.00 92.88 84 PRO A CA 1
ATOM 622 C C . PRO A 1 84 ? -6.174 8.875 -8.120 1.00 92.88 84 PRO A C 1
ATOM 624 O O . PRO A 1 84 ? -7.159 9.557 -8.405 1.00 92.88 84 PRO A O 1
ATOM 627 N N . ARG A 1 85 ? -5.787 7.818 -8.847 1.00 93.31 85 ARG A N 1
ATOM 628 C CA . ARG A 1 85 ? -6.367 7.361 -10.133 1.00 93.31 85 ARG A CA 1
ATOM 629 C C . ARG A 1 85 ? -6.172 8.285 -11.341 1.00 93.31 85 ARG A C 1
ATOM 631 O O . ARG A 1 85 ? -6.714 7.993 -12.404 1.00 93.31 85 ARG A O 1
ATOM 638 N N . ASN A 1 86 ? -5.450 9.394 -11.205 1.00 94.44 86 ASN A N 1
ATOM 639 C CA . ASN A 1 86 ? -5.326 10.386 -12.278 1.00 94.44 86 ASN A CA 1
ATOM 640 C C . ASN A 1 86 ? -4.040 10.245 -13.113 1.00 94.44 86 ASN A C 1
ATOM 642 O O . ASN A 1 86 ? -3.923 10.874 -14.161 1.00 94.44 86 ASN A O 1
ATOM 646 N N . GLY A 1 87 ? -3.064 9.468 -12.637 1.00 93.94 87 GLY A N 1
ATOM 647 C CA . GLY A 1 87 ? -1.776 9.251 -13.296 1.00 93.94 87 GLY A CA 1
ATOM 648 C C . GLY A 1 87 ? -1.603 7.857 -13.892 1.00 93.94 87 GLY A C 1
ATOM 649 O O . GLY A 1 87 ? -2.407 6.951 -13.671 1.00 93.94 87 GLY A O 1
ATOM 650 N N . THR A 1 88 ? -0.502 7.671 -14.613 1.00 96.25 88 THR A N 1
ATOM 651 C CA . THR A 1 88 ? -0.002 6.346 -14.991 1.00 96.25 88 THR A CA 1
ATOM 652 C C . THR A 1 88 ? 0.734 5.701 -13.812 1.00 96.25 88 THR A C 1
ATOM 654 O O . THR A 1 88 ? 1.256 6.384 -12.931 1.00 96.25 88 THR A O 1
ATOM 657 N N . VAL A 1 89 ? 0.772 4.366 -13.760 1.00 96.50 89 VAL A N 1
ATOM 658 C CA . VAL A 1 89 ? 1.287 3.609 -12.596 1.00 96.50 89 VAL A CA 1
ATOM 659 C C . VAL A 1 89 ? 2.771 3.855 -12.276 1.00 96.50 89 VAL A C 1
ATOM 661 O O . VAL A 1 89 ? 3.222 3.563 -11.170 1.00 96.50 89 VAL A O 1
ATOM 664 N N . ASP A 1 90 ? 3.539 4.391 -13.222 1.00 95.81 90 ASP A N 1
ATOM 665 C CA . ASP A 1 90 ? 4.945 4.785 -13.078 1.00 95.81 90 ASP A CA 1
ATOM 666 C C . ASP A 1 90 ? 5.144 6.158 -12.410 1.00 95.81 90 ASP A C 1
ATOM 668 O O . ASP A 1 90 ? 6.242 6.456 -11.948 1.00 95.81 90 ASP A O 1
ATOM 672 N N . GLN A 1 91 ? 4.088 6.970 -12.288 1.00 97.00 91 GLN A N 1
ATOM 673 C CA . GLN A 1 91 ? 4.125 8.285 -11.626 1.00 97.00 91 GLN A CA 1
ATOM 674 C C . GLN A 1 91 ? 3.949 8.210 -10.098 1.00 97.00 91 GLN A C 1
ATOM 676 O O . GLN A 1 91 ? 3.991 9.232 -9.406 1.00 97.00 91 GLN A O 1
ATOM 681 N N . TYR A 1 92 ? 3.743 7.004 -9.574 1.00 98.12 92 TYR A N 1
ATOM 682 C CA . TYR A 1 92 ? 3.554 6.710 -8.157 1.00 98.12 92 TYR A CA 1
ATOM 683 C C . TYR A 1 92 ? 4.653 5.772 -7.663 1.00 98.12 92 TYR A C 1
ATOM 685 O O . TYR A 1 92 ? 5.269 5.036 -8.438 1.00 98.12 92 TYR A O 1
ATOM 693 N N . GLU A 1 93 ? 4.875 5.760 -6.352 1.00 98.25 93 GLU A N 1
ATOM 694 C CA . GLU A 1 93 ? 5.744 4.774 -5.711 1.00 98.25 93 GLU A CA 1
ATOM 695 C C . GLU A 1 93 ? 5.277 3.356 -6.080 1.00 98.25 93 GLU A C 1
ATOM 697 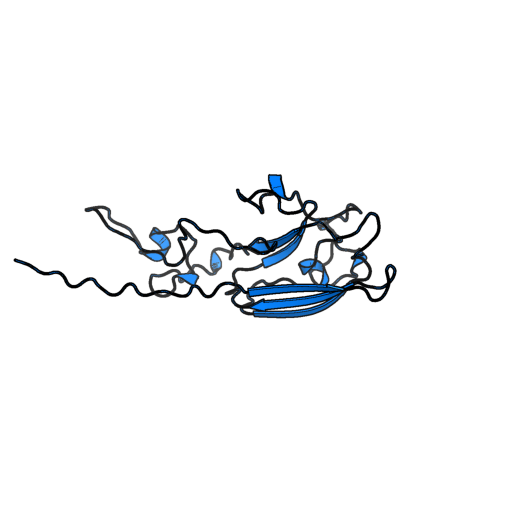O O . GLU A 1 93 ? 4.074 3.111 -6.212 1.00 98.25 93 GLU A O 1
ATOM 702 N N . ILE A 1 94 ? 6.193 2.386 -6.219 1.00 97.62 94 ILE A N 1
ATOM 703 C CA . ILE A 1 94 ? 5.785 1.002 -6.528 1.00 97.62 94 ILE A CA 1
ATOM 704 C C . ILE A 1 94 ? 4.761 0.512 -5.499 1.00 97.62 94 ILE A C 1
ATOM 706 O O . ILE A 1 94 ? 3.761 -0.097 -5.877 1.00 97.62 94 ILE A O 1
ATOM 710 N N . GLY A 1 95 ? 4.989 0.824 -4.223 1.00 96.31 95 GLY A N 1
ATOM 711 C CA . GLY A 1 95 ? 4.105 0.450 -3.131 1.00 96.31 95 GLY A CA 1
ATOM 712 C C . GLY A 1 95 ? 2.828 1.277 -2.979 1.00 96.31 95 GLY A C 1
ATOM 713 O O . GLY A 1 95 ? 1.997 0.867 -2.177 1.00 96.31 95 GLY A O 1
ATOM 714 N N . ASP A 1 96 ? 2.627 2.382 -3.704 1.00 97.12 96 ASP A N 1
ATOM 715 C CA . ASP A 1 96 ? 1.457 3.252 -3.507 1.00 97.12 96 ASP A CA 1
ATOM 716 C C . ASP A 1 96 ? 0.215 2.749 -4.265 1.00 97.12 96 ASP A C 1
ATOM 718 O O . ASP A 1 96 ? -0.096 3.183 -5.376 1.00 97.12 96 ASP A O 1
ATOM 722 N N . ILE A 1 97 ? -0.503 1.794 -3.665 1.00 95.81 97 ILE A N 1
ATOM 723 C CA . ILE A 1 97 ? -1.697 1.191 -4.275 1.00 95.81 97 ILE A CA 1
ATOM 724 C C . ILE A 1 97 ? -2.865 2.184 -4.265 1.00 95.81 97 ILE A C 1
ATOM 726 O O . ILE A 1 97 ? -3.572 2.319 -5.265 1.00 95.81 97 ILE A O 1
ATOM 730 N N . SER A 1 98 ? -3.056 2.914 -3.162 1.00 93.56 98 SER A N 1
ATOM 731 C CA . SER A 1 98 ? -4.133 3.901 -3.051 1.00 93.56 98 SER A CA 1
ATOM 732 C C . SER A 1 98 ? -3.986 5.090 -3.998 1.00 93.56 98 SER A C 1
ATOM 734 O O . SER A 1 98 ? -5.001 5.571 -4.502 1.00 93.56 98 SER A O 1
ATOM 736 N N . GLY A 1 99 ? -2.771 5.552 -4.288 1.00 95.06 99 GLY A N 1
ATOM 737 C CA . GLY A 1 99 ? -2.524 6.579 -5.298 1.00 95.06 99 GLY A CA 1
ATOM 738 C C . GLY A 1 99 ? -2.837 6.078 -6.704 1.00 95.06 99 GLY A C 1
ATOM 739 O O . GLY A 1 99 ? -3.546 6.738 -7.460 1.00 95.06 99 GLY A O 1
ATOM 740 N N . LYS A 1 100 ? -2.420 4.860 -7.049 1.00 96.69 100 LYS A N 1
ATOM 741 C CA . LYS A 1 100 ? -2.673 4.293 -8.384 1.00 96.69 100 LYS A CA 1
ATOM 742 C C . LYS A 1 100 ? -4.148 3.963 -8.623 1.00 96.69 100 LYS A C 1
ATOM 744 O O . LYS A 1 100 ? -4.702 4.312 -9.662 1.00 96.69 100 LYS A O 1
ATOM 749 N N . PHE A 1 101 ? -4.796 3.315 -7.655 1.00 95.69 101 PHE A N 1
ATOM 750 C CA . PHE A 1 101 ? -6.097 2.659 -7.848 1.00 95.69 101 PHE A CA 1
ATOM 751 C C . PHE A 1 101 ? -7.198 3.160 -6.906 1.00 95.69 101 PHE A C 1
ATOM 753 O O . PHE A 1 101 ? -8.332 2.678 -6.943 1.00 95.69 101 PHE A O 1
ATOM 760 N N . GLY A 1 102 ? -6.932 4.204 -6.122 1.00 92.12 102 GLY A N 1
ATOM 761 C CA . GLY A 1 102 ? -7.882 4.835 -5.206 1.00 92.12 102 GLY A CA 1
ATOM 762 C C . GLY A 1 102 ? -7.811 4.284 -3.782 1.00 92.12 102 GLY A C 1
ATOM 763 O O . GLY A 1 102 ? -7.574 3.096 -3.560 1.00 92.12 102 GLY A O 1
ATOM 764 N N . GLY A 1 103 ? -8.030 5.179 -2.817 1.00 89.75 103 GLY A N 1
ATOM 765 C CA . GLY A 1 103 ? -8.018 4.880 -1.386 1.00 89.75 103 GLY A CA 1
ATOM 766 C C . GLY A 1 103 ? -9.338 4.330 -0.837 1.00 89.75 103 GLY A C 1
ATOM 767 O O . GLY A 1 103 ? -10.324 4.144 -1.550 1.00 89.75 103 GLY A O 1
ATOM 768 N N . LEU A 1 104 ? -9.344 4.111 0.475 1.00 86.81 104 LEU A N 1
ATOM 769 C CA . LEU A 1 104 ? -10.426 3.490 1.244 1.00 86.81 104 LEU A CA 1
ATOM 770 C C . LEU A 1 104 ? -11.241 4.498 2.066 1.00 86.81 104 LEU A C 1
ATOM 772 O O . LEU A 1 104 ? -12.164 4.107 2.782 1.00 86.81 104 LEU A O 1
ATOM 776 N N . THR A 1 105 ? -10.937 5.794 1.948 1.00 86.50 105 THR A N 1
ATOM 777 C CA . THR A 1 105 ? -11.614 6.860 2.693 1.00 86.50 105 THR A CA 1
ATOM 778 C C . THR A 1 105 ? -13.126 6.802 2.487 1.00 86.50 105 THR A C 1
ATOM 780 O O . THR A 1 105 ? -13.622 6.798 1.359 1.00 86.50 105 THR A O 1
ATOM 783 N N . GLY A 1 106 ? -13.873 6.760 3.592 1.00 82.00 106 GLY A N 1
ATOM 784 C CA . GLY A 1 106 ? -15.337 6.705 3.571 1.00 82.00 106 GLY A CA 1
ATOM 785 C C . GLY A 1 106 ? -15.932 5.341 3.202 1.00 82.00 106 GLY A C 1
ATOM 786 O O . GLY A 1 106 ? -17.154 5.200 3.202 1.00 82.00 106 GLY A O 1
ATOM 787 N N . GLN A 1 107 ? -15.111 4.329 2.905 1.00 82.69 107 GLN A N 1
ATOM 788 C CA . GLN A 1 107 ? -15.595 3.013 2.493 1.00 82.69 107 GLN A CA 1
ATOM 789 C C . GLN A 1 107 ? -15.963 2.152 3.703 1.00 82.69 107 GLN A C 1
ATOM 791 O O . GLN A 1 107 ? -15.247 2.096 4.701 1.00 82.69 107 GLN A O 1
ATOM 796 N N . ASN A 1 108 ? -17.085 1.435 3.603 1.00 79.31 108 ASN A N 1
ATOM 797 C CA . ASN A 1 108 ? -17.452 0.381 4.558 1.00 79.31 108 ASN A CA 1
ATOM 798 C C . ASN A 1 108 ? -17.000 -0.999 4.071 1.00 79.31 108 ASN A C 1
ATOM 800 O O . ASN A 1 108 ? -16.576 -1.832 4.866 1.00 79.31 108 ASN A O 1
ATOM 804 N N . ASN A 1 109 ? -17.089 -1.221 2.761 1.00 83.69 109 ASN A N 1
ATOM 805 C CA . ASN A 1 109 ? -16.565 -2.381 2.055 1.00 83.69 109 ASN A CA 1
ATOM 806 C C . ASN A 1 109 ? -15.953 -1.872 0.747 1.00 83.69 109 ASN A C 1
ATOM 808 O O . ASN A 1 109 ? -16.454 -0.901 0.183 1.00 83.69 109 ASN A O 1
ATOM 812 N N . PHE A 1 110 ? -14.906 -2.525 0.267 1.00 87.06 110 PHE A N 1
ATOM 813 C CA . PHE A 1 110 ? -14.203 -2.156 -0.953 1.00 87.06 110 PHE A CA 1
ATOM 814 C C . PHE A 1 110 ? -13.783 -3.420 -1.688 1.00 87.06 110 PHE A C 1
ATOM 816 O O . PHE A 1 110 ? -13.236 -4.337 -1.081 1.00 87.06 110 PHE A O 1
ATOM 823 N N . GLN A 1 111 ? -14.035 -3.473 -2.988 1.00 91.19 111 GLN A N 1
ATOM 824 C CA . GLN A 1 111 ? -13.541 -4.535 -3.850 1.00 91.19 111 GLN A CA 1
ATOM 825 C C . GLN A 1 111 ? -12.995 -3.908 -5.115 1.00 91.19 111 GLN A C 1
ATOM 827 O O . GLN A 1 111 ? -13.639 -3.027 -5.687 1.00 91.19 111 GLN A O 1
ATOM 832 N N . ASN A 1 112 ? -11.820 -4.359 -5.537 1.00 88.88 112 ASN A N 1
ATOM 833 C CA . ASN A 1 112 ? -11.253 -3.923 -6.798 1.00 88.88 112 ASN A CA 1
ATOM 834 C C . ASN A 1 112 ? -10.415 -5.017 -7.450 1.00 88.88 112 ASN A C 1
ATOM 836 O O . ASN A 1 112 ? -9.853 -5.883 -6.770 1.00 88.88 112 ASN A O 1
ATOM 840 N N . GLN A 1 113 ? -10.336 -4.946 -8.773 1.00 94.62 113 GLN A N 1
ATOM 841 C CA . GLN A 1 113 ? -9.428 -5.750 -9.569 1.00 94.62 113 GLN A CA 1
ATOM 842 C C . GLN A 1 113 ? -8.687 -4.833 -10.538 1.00 94.62 113 GLN A C 1
ATOM 844 O O . GLN A 1 113 ? -9.292 -4.291 -11.459 1.00 94.62 113 GLN A O 1
ATOM 849 N N . ASP A 1 114 ? -7.377 -4.708 -10.349 1.00 95.62 114 ASP A N 1
ATOM 850 C CA . ASP A 1 114 ? -6.526 -3.821 -11.142 1.00 95.62 114 ASP A CA 1
ATOM 851 C C . ASP A 1 114 ? -5.327 -4.570 -11.725 1.00 95.62 114 ASP A C 1
ATOM 853 O O . ASP A 1 114 ? -4.993 -5.688 -11.318 1.00 95.62 114 ASP A O 1
ATOM 857 N N . MET A 1 115 ? -4.658 -3.931 -12.682 1.00 95.69 115 MET A N 1
ATOM 858 C CA . MET A 1 115 ? -3.383 -4.389 -13.219 1.00 95.69 115 MET A CA 1
ATOM 859 C C . MET A 1 115 ? -2.329 -3.298 -13.061 1.00 95.69 115 MET A C 1
ATOM 861 O O . MET A 1 115 ? -2.537 -2.164 -13.487 1.00 95.69 115 MET A O 1
ATOM 865 N N . ASP A 1 116 ? -1.182 -3.662 -12.497 1.00 97.19 116 ASP A N 1
ATOM 866 C CA . ASP A 1 116 ? -0.039 -2.777 -12.314 1.00 97.19 116 ASP A CA 1
ATOM 867 C C . ASP A 1 116 ? 1.177 -3.312 -13.084 1.00 97.19 116 ASP A C 1
ATOM 869 O O . ASP A 1 116 ? 1.769 -4.339 -12.737 1.00 97.19 116 ASP A O 1
ATOM 873 N N . GLY A 1 117 ? 1.548 -2.606 -14.154 1.00 95.88 117 GLY A N 1
ATOM 874 C CA . GLY A 1 117 ? 2.742 -2.901 -14.952 1.00 95.88 117 GLY A CA 1
ATOM 875 C C . GLY A 1 117 ? 4.066 -2.519 -14.276 1.00 95.88 117 GLY A C 1
ATOM 876 O O . GLY A 1 117 ? 5.122 -2.903 -14.766 1.00 95.88 117 GLY A O 1
ATOM 877 N N . ASN A 1 118 ? 4.022 -1.789 -13.159 1.00 95.44 118 ASN A N 1
ATOM 878 C CA . ASN A 1 118 ? 5.172 -1.273 -12.415 1.00 95.44 118 ASN A CA 1
ATOM 879 C C . ASN A 1 118 ? 5.307 -1.912 -11.013 1.00 95.44 118 ASN A C 1
ATOM 881 O O . ASN A 1 118 ? 6.014 -1.398 -10.150 1.00 95.44 118 ASN A O 1
ATOM 885 N N . MET A 1 119 ? 4.636 -3.041 -10.764 1.00 95.38 119 MET A N 1
ATOM 886 C CA . MET A 1 119 ? 4.678 -3.759 -9.484 1.00 95.38 119 MET A CA 1
ATOM 887 C C . MET A 1 119 ? 5.109 -5.214 -9.679 1.00 95.38 119 MET A C 1
ATOM 889 O O . MET A 1 119 ? 4.268 -6.106 -9.675 1.00 95.38 119 MET A O 1
ATOM 893 N N . PRO A 1 120 ? 6.399 -5.508 -9.876 1.00 94.00 120 PRO A N 1
ATOM 894 C CA . PRO A 1 120 ? 6.835 -6.869 -10.175 1.00 94.00 120 PRO A CA 1
ATOM 895 C C . PRO A 1 120 ? 6.752 -7.796 -8.944 1.00 94.00 120 PRO A C 1
ATOM 897 O O . PRO A 1 120 ? 6.968 -7.366 -7.811 1.00 94.00 120 PRO A O 1
ATOM 900 N N . LEU A 1 121 ? 6.507 -9.097 -9.160 1.00 93.25 121 LEU A N 1
ATOM 901 C CA . LEU A 1 121 ? 6.617 -10.143 -8.121 1.00 93.25 121 LEU A CA 1
ATOM 902 C C . LEU A 1 121 ? 7.973 -10.866 -8.150 1.00 93.25 121 LEU A C 1
ATOM 904 O O . LEU A 1 121 ? 8.211 -11.795 -7.379 1.00 93.25 121 LEU A O 1
ATOM 908 N N . SER A 1 122 ? 8.897 -10.433 -9.008 1.00 89.06 122 SER A N 1
ATOM 909 C CA . SER A 1 122 ? 10.245 -10.992 -9.122 1.00 89.06 122 SER A CA 1
ATOM 910 C C . SER A 1 122 ? 11.282 -9.914 -9.447 1.00 89.06 122 SER A C 1
ATOM 912 O O . SER A 1 122 ? 10.940 -8.778 -9.771 1.00 89.06 122 SER A O 1
ATOM 914 N N . GLY A 1 123 ? 12.564 -10.260 -9.328 1.00 91.75 123 GLY A N 1
ATOM 915 C CA . GLY A 1 123 ? 13.663 -9.325 -9.563 1.00 91.75 123 GLY A CA 1
ATOM 916 C C . GLY A 1 123 ? 13.922 -8.360 -8.395 1.00 91.75 123 GLY A C 1
ATOM 917 O O . GLY A 1 123 ? 13.323 -8.491 -7.325 1.00 91.75 123 GLY A O 1
ATOM 918 N N . PRO A 1 124 ? 14.838 -7.393 -8.579 1.00 92.38 124 PRO A N 1
ATOM 919 C CA . PRO A 1 124 ? 15.334 -6.534 -7.498 1.00 92.38 124 PRO A CA 1
ATOM 920 C C . PRO A 1 124 ? 14.263 -5.608 -6.907 1.00 92.38 124 PRO A C 1
ATOM 922 O O . PRO A 1 124 ? 14.321 -5.273 -5.727 1.00 92.38 124 PRO A O 1
ATOM 925 N N . ASN A 1 125 ? 13.254 -5.249 -7.705 1.00 94.69 125 ASN A N 1
ATOM 926 C CA . ASN A 1 125 ? 12.156 -4.381 -7.284 1.00 94.69 125 ASN A CA 1
ATOM 927 C C . ASN A 1 125 ? 10.898 -5.163 -6.877 1.00 94.69 125 ASN A C 1
ATOM 929 O O . ASN A 1 125 ? 9.813 -4.591 -6.841 1.00 94.69 125 ASN A O 1
ATOM 933 N N . SER A 1 126 ? 11.026 -6.464 -6.591 1.00 93.88 126 SER A N 1
ATOM 934 C CA . SER A 1 126 ? 9.886 -7.296 -6.207 1.00 93.88 126 SER A CA 1
ATOM 935 C C . SER A 1 126 ? 9.202 -6.790 -4.934 1.00 93.88 126 SER A C 1
ATOM 937 O O . SER A 1 126 ? 9.867 -6.375 -3.975 1.00 93.88 126 SER A O 1
ATOM 939 N N . ILE A 1 127 ? 7.869 -6.875 -4.910 1.00 93.38 127 ILE A N 1
ATOM 940 C CA . ILE A 1 127 ? 7.070 -6.662 -3.694 1.00 93.38 127 ILE A CA 1
ATOM 941 C C . ILE A 1 127 ? 6.979 -7.908 -2.799 1.00 93.38 127 ILE A C 1
ATOM 943 O O . ILE A 1 127 ? 6.466 -7.834 -1.685 1.00 93.38 127 ILE A O 1
ATOM 947 N N . ILE A 1 128 ? 7.475 -9.063 -3.251 1.00 90.94 128 ILE A N 1
ATOM 948 C CA . ILE A 1 128 ? 7.501 -10.280 -2.434 1.00 90.94 128 ILE A CA 1
ATOM 949 C C . ILE A 1 128 ? 8.452 -10.095 -1.246 1.00 90.94 128 ILE A C 1
ATOM 951 O O . ILE A 1 128 ? 9.556 -9.572 -1.389 1.00 90.94 128 ILE A O 1
ATOM 955 N N . GLY A 1 129 ? 8.026 -10.556 -0.065 1.00 85.81 129 GLY A N 1
ATOM 956 C CA . GLY A 1 129 ? 8.800 -10.432 1.176 1.00 85.81 129 GLY A CA 1
ATOM 957 C C . GLY A 1 129 ? 8.681 -9.065 1.854 1.00 85.81 129 GLY A C 1
ATOM 958 O O . GLY A 1 129 ? 9.486 -8.753 2.728 1.00 85.81 129 GLY A O 1
ATOM 959 N N . ARG A 1 130 ? 7.689 -8.264 1.458 1.00 90.81 130 ARG A N 1
ATOM 960 C CA . ARG A 1 130 ? 7.353 -6.957 2.033 1.00 90.81 130 ARG A CA 1
ATOM 961 C C . ARG A 1 130 ? 6.035 -7.013 2.803 1.00 90.81 130 ARG A C 1
ATOM 963 O O . ARG A 1 130 ? 5.370 -8.048 2.818 1.00 90.81 130 ARG A O 1
ATOM 970 N N . SER A 1 131 ? 5.669 -5.916 3.457 1.00 86.31 131 SER A N 1
ATOM 971 C CA . SER A 1 131 ? 4.407 -5.789 4.196 1.00 86.31 131 SER A CA 1
ATOM 972 C C . SER A 1 131 ? 3.396 -4.928 3.441 1.00 86.31 131 SER A C 1
ATOM 974 O O . SER A 1 131 ? 3.780 -4.007 2.724 1.00 86.31 131 SER A O 1
ATOM 976 N N . LEU A 1 132 ? 2.109 -5.243 3.600 1.00 87.19 132 LEU A N 1
ATOM 977 C CA . LEU A 1 132 ? 0.990 -4.404 3.175 1.00 87.19 132 LEU A CA 1
ATOM 978 C C . LEU A 1 132 ? 0.395 -3.742 4.420 1.00 87.19 132 LEU A C 1
ATOM 980 O O . LEU A 1 132 ? 0.020 -4.436 5.369 1.00 87.19 132 LEU A O 1
ATOM 984 N N . VAL A 1 133 ? 0.290 -2.419 4.392 1.00 84.88 133 VAL A N 1
ATOM 985 C CA . VAL A 1 133 ? -0.253 -1.606 5.484 1.00 84.88 133 VAL A CA 1
ATOM 986 C C . VAL A 1 133 ? -1.508 -0.906 5.009 1.00 84.88 133 VAL A C 1
ATOM 988 O O . VAL A 1 133 ? -1.537 -0.378 3.898 1.00 84.88 133 VAL A O 1
ATOM 991 N N . ILE A 1 134 ? -2.534 -0.892 5.854 1.00 84.31 134 ILE A N 1
ATOM 992 C CA . ILE A 1 134 ? -3.737 -0.088 5.664 1.00 84.31 134 ILE A CA 1
ATOM 993 C C . ILE A 1 134 ? -3.685 1.018 6.709 1.00 84.31 134 ILE A C 1
ATOM 995 O O . ILE A 1 134 ? -3.699 0.750 7.900 1.00 84.31 134 ILE A O 1
ATOM 999 N N . HIS A 1 135 ? -3.611 2.270 6.275 1.00 79.69 135 HIS A N 1
ATOM 1000 C CA . HIS A 1 135 ? -3.556 3.394 7.197 1.00 79.69 135 HIS A CA 1
ATOM 1001 C C . HIS A 1 135 ? -4.955 3.756 7.665 1.00 79.69 135 HIS A C 1
ATOM 1003 O O . HIS A 1 135 ? -5.876 3.912 6.854 1.00 79.69 135 HIS A O 1
ATOM 1009 N N . TYR A 1 136 ? -5.097 3.995 8.965 1.00 71.38 136 TYR A N 1
ATOM 1010 C CA . TYR A 1 136 ? -6.253 4.704 9.484 1.00 71.38 136 TYR A CA 1
ATOM 1011 C C . TYR A 1 136 ? -6.339 6.094 8.853 1.00 71.38 136 TYR A C 1
ATOM 1013 O O . TYR A 1 136 ? -5.365 6.846 8.797 1.00 71.38 136 TYR A O 1
ATOM 1021 N N . THR A 1 137 ? -7.529 6.452 8.382 1.00 65.75 137 THR A N 1
ATOM 1022 C CA . THR A 1 137 ? -7.830 7.846 8.099 1.00 65.75 137 THR A CA 1
ATOM 1023 C C . THR A 1 137 ? -8.040 8.520 9.453 1.00 65.75 137 THR A C 1
ATOM 1025 O O . THR A 1 137 ? -8.956 8.169 10.199 1.00 65.75 137 THR A O 1
ATOM 1028 N N . GLU A 1 138 ? -7.199 9.496 9.786 1.00 51.50 138 GLU A N 1
ATOM 1029 C CA . GLU A 1 138 ? -7.560 10.502 10.781 1.00 51.50 138 GLU A CA 1
ATOM 1030 C C . GLU A 1 138 ? -8.807 11.192 10.224 1.00 51.50 138 GLU A C 1
ATOM 1032 O O . GLU A 1 138 ? -8.738 11.989 9.283 1.00 51.50 138 GLU A O 1
ATOM 1037 N N . ILE A 1 139 ? -9.986 10.794 10.706 1.00 50.94 139 ILE A N 1
ATOM 1038 C CA . ILE A 1 139 ? -11.229 11.464 10.343 1.00 50.94 139 ILE A CA 1
ATOM 1039 C C . ILE A 1 139 ? -11.039 12.910 10.786 1.00 50.94 139 ILE A C 1
ATOM 1041 O O . ILE A 1 139 ? -10.982 13.187 11.984 1.00 50.94 139 ILE A O 1
ATOM 1045 N N . ILE A 1 140 ? -10.920 13.831 9.824 1.00 47.38 140 ILE A N 1
ATOM 1046 C CA . ILE A 1 140 ? -10.809 15.258 10.115 1.00 47.38 140 ILE A CA 1
ATOM 1047 C C . ILE A 1 140 ? -11.944 15.615 11.078 1.00 47.38 140 ILE A C 1
ATOM 1049 O O . ILE A 1 140 ? -13.120 15.420 10.756 1.00 47.38 140 ILE A O 1
ATOM 1053 N N . LEU A 1 141 ? -11.559 16.145 12.247 1.00 47.50 141 LEU A N 1
ATOM 1054 C CA . LEU A 1 141 ? -12.366 16.543 13.416 1.00 47.50 141 LEU A CA 1
ATOM 1055 C C . LEU A 1 141 ? -13.734 17.175 13.089 1.00 47.50 141 LEU A C 1
ATOM 1057 O O . LEU A 1 141 ? -14.658 17.091 13.889 1.00 47.50 141 LEU A O 1
ATOM 1061 N N . SER A 1 142 ? -13.902 17.737 11.891 1.00 48.62 142 SER A N 1
ATOM 1062 C CA . SER A 1 142 ? -15.167 18.230 11.334 1.00 48.62 142 SER A CA 1
ATOM 1063 C C . SER A 1 142 ? -16.317 17.211 11.219 1.00 48.62 142 SER A C 1
ATOM 1065 O O . SER A 1 142 ? -17.464 17.634 11.094 1.00 48.62 142 SER A O 1
ATOM 1067 N N . GLN A 1 143 ? -16.059 15.894 11.264 1.00 51.38 143 GLN A N 1
ATOM 1068 C CA . GLN A 1 143 ? -17.118 14.866 11.314 1.00 51.38 143 GLN A CA 1
ATOM 1069 C C . GLN A 1 143 ? -17.390 14.322 12.730 1.00 51.38 143 GLN A C 1
ATOM 1071 O O . GLN A 1 143 ? -18.329 13.548 12.925 1.00 51.38 143 GLN A O 1
ATOM 1076 N N . MET A 1 144 ? -16.638 14.767 13.746 1.00 52.25 144 MET A N 1
ATOM 1077 C CA . MET A 1 144 ? -16.844 14.386 15.154 1.00 52.25 144 MET A CA 1
ATOM 1078 C C . MET A 1 144 ? -17.908 15.226 15.865 1.00 52.25 144 MET A C 1
ATOM 1080 O O . MET A 1 144 ? -18.092 15.107 17.075 1.00 52.25 144 MET A O 1
ATOM 1084 N N . ASN A 1 145 ? -18.669 16.035 15.131 1.00 53.16 145 ASN A N 1
ATOM 1085 C CA . ASN A 1 145 ? -19.698 16.910 15.701 1.00 53.16 145 ASN A CA 1
ATOM 1086 C C . ASN A 1 145 ? -20.878 16.123 16.310 1.00 53.16 145 ASN A C 1
ATOM 1088 O O . ASN A 1 145 ? -21.829 16.718 16.805 1.00 53.16 145 ASN A O 1
ATOM 1092 N N . ASN A 1 146 ? -20.858 14.788 16.226 1.00 65.12 146 ASN A N 1
ATOM 1093 C CA . ASN A 1 146 ? -21.910 13.911 16.729 1.00 65.12 146 ASN A CA 1
ATOM 1094 C C . ASN A 1 146 ? -21.374 12.685 17.489 1.00 65.12 146 ASN A C 1
ATOM 1096 O O . ASN A 1 146 ? -22.063 11.668 17.587 1.00 65.12 146 ASN A O 1
ATOM 1100 N N . CYS A 1 147 ? -20.142 12.755 18.008 1.00 68.06 147 CYS A N 1
ATOM 1101 C CA . CYS A 1 147 ? -19.682 11.787 19.004 1.00 68.06 147 CYS A CA 1
ATOM 1102 C C . CYS A 1 147 ? -20.637 11.815 20.209 1.00 68.06 147 CYS A C 1
ATOM 1104 O O . CYS A 1 147 ? -20.961 12.873 20.745 1.00 68.06 147 CYS A O 1
ATOM 1106 N N . SER A 1 148 ? -21.154 10.646 20.586 1.00 71.44 148 SER A N 1
ATOM 1107 C CA . SER A 1 148 ? -22.058 10.469 21.726 1.00 71.44 148 SER A CA 1
ATOM 1108 C C . SER A 1 148 ? -22.070 9.008 22.167 1.00 71.44 148 SER A C 1
ATOM 1110 O O . SER A 1 148 ? -21.576 8.131 21.456 1.00 71.44 148 SER A O 1
ATOM 1112 N N . GLN A 1 149 ? -22.717 8.712 23.297 1.00 65.38 149 GLN A N 1
ATOM 1113 C CA . GLN A 1 149 ? -22.907 7.334 23.765 1.00 65.38 149 GLN A CA 1
ATOM 1114 C C . GLN A 1 149 ? -23.641 6.439 22.747 1.00 65.38 149 GLN A C 1
ATOM 1116 O O . GLN A 1 149 ? -23.396 5.237 22.706 1.00 65.38 149 GLN A O 1
ATOM 1121 N N . VAL A 1 150 ? -24.510 7.018 21.907 1.00 62.94 150 VAL A N 1
ATOM 1122 C CA . VAL A 1 150 ? -25.267 6.291 20.870 1.00 62.94 150 VAL A CA 1
ATOM 1123 C C . VAL A 1 150 ? -24.468 6.181 19.567 1.00 62.94 150 VAL A C 1
ATOM 1125 O O . VAL A 1 150 ? -24.606 5.211 18.826 1.00 62.94 150 VAL A O 1
ATOM 1128 N N . ARG A 1 151 ? -23.597 7.157 19.291 1.00 64.25 151 ARG A N 1
ATOM 1129 C CA . ARG A 1 151 ? -22.750 7.224 18.091 1.00 64.25 151 ARG A CA 1
ATOM 1130 C C . ARG A 1 151 ? -21.277 7.061 18.459 1.00 64.25 151 ARG A C 1
ATOM 1132 O O . ARG A 1 151 ? -20.428 7.862 18.079 1.00 64.25 151 ARG A O 1
ATOM 1139 N N . ALA A 1 152 ? -20.987 5.986 19.188 1.00 61.25 152 ALA A N 1
ATOM 1140 C CA . ALA A 1 152 ? -19.647 5.635 19.662 1.00 61.25 152 ALA A CA 1
ATOM 1141 C C . ALA A 1 152 ? -18.603 5.559 18.532 1.00 61.25 152 ALA A C 1
ATOM 1143 O O . ALA A 1 152 ? -17.445 5.906 18.731 1.00 61.25 152 ALA A O 1
ATOM 1144 N N . LEU A 1 153 ? -19.020 5.158 17.327 1.00 60.78 153 LEU A N 1
ATOM 1145 C CA . LEU A 1 153 ? -18.155 5.075 16.147 1.00 60.78 153 LEU A CA 1
ATOM 1146 C C . LEU A 1 153 ? -17.669 6.436 15.632 1.00 60.78 153 LEU A C 1
ATOM 1148 O O . LEU A 1 153 ? -16.717 6.463 14.859 1.00 60.78 153 LEU A O 1
ATOM 1152 N N . SER A 1 154 ? -18.294 7.532 16.063 1.00 64.81 154 SER A N 1
ATOM 1153 C CA . SER A 1 154 ? -17.900 8.906 15.735 1.00 64.81 154 SER A CA 1
ATOM 1154 C C . SER A 1 154 ? -16.957 9.520 16.776 1.00 64.81 154 SER A C 1
ATOM 1156 O O . SER A 1 154 ? -16.617 10.695 16.663 1.00 64.81 154 SER A O 1
ATOM 1158 N N . CYS A 1 155 ? -16.563 8.760 17.801 1.00 61.56 155 CYS A N 1
ATOM 1159 C CA . CYS A 1 155 ? -15.661 9.207 18.854 1.00 61.56 155 CYS A CA 1
ATOM 1160 C C . CYS A 1 155 ? -14.220 8.773 18.576 1.00 61.56 155 CYS A C 1
ATOM 1162 O O . CYS A 1 155 ? -13.977 7.638 18.157 1.00 61.56 155 CYS A O 1
ATOM 1164 N N . LEU A 1 156 ? -13.268 9.665 18.865 1.00 60.16 156 LEU A N 1
ATOM 1165 C CA . LEU A 1 156 ? -11.854 9.302 18.958 1.00 60.16 156 LEU A CA 1
ATOM 1166 C C . LEU A 1 156 ? -11.663 8.252 20.051 1.00 60.16 156 LEU A C 1
ATOM 1168 O O . LEU A 1 156 ? -12.221 8.376 21.146 1.00 60.16 156 LEU A O 1
ATOM 1172 N N . VAL A 1 157 ? -10.845 7.243 19.756 1.00 61.62 157 VAL A N 1
ATOM 1173 C CA . VAL A 1 157 ? -10.451 6.227 20.735 1.00 61.62 157 VAL A CA 1
ATOM 1174 C C . VAL A 1 157 ? -9.769 6.931 21.913 1.00 61.62 157 VAL A C 1
ATOM 1176 O O . VAL A 1 157 ? -8.886 7.761 21.726 1.00 61.62 157 VAL A O 1
ATOM 1179 N N . GLY A 1 158 ? -10.230 6.657 23.135 1.00 54.06 158 GLY A N 1
ATOM 1180 C CA . GLY A 1 158 ? -9.707 7.285 24.355 1.00 54.06 158 GLY A CA 1
ATOM 1181 C C . GLY A 1 158 ? -10.274 8.674 24.691 1.00 54.06 158 GLY A C 1
ATOM 1182 O O . GLY A 1 158 ? -10.038 9.161 25.797 1.00 54.06 158 GLY A O 1
ATOM 1183 N N . HIS A 1 159 ? -11.081 9.305 23.825 1.00 60.28 159 HIS A N 1
ATOM 1184 C CA . HIS A 1 159 ? -11.693 10.610 24.117 1.00 60.28 159 HIS A CA 1
ATOM 1185 C C . HIS A 1 159 ? -12.988 10.470 24.939 1.00 60.28 159 HIS A C 1
ATOM 1187 O O . HIS A 1 159 ? -14.110 10.625 24.447 1.00 60.28 159 HIS A O 1
ATOM 1193 N N . LEU A 1 160 ? -12.821 10.181 26.233 1.00 64.75 160 LEU A N 1
ATOM 1194 C CA . LEU A 1 160 ? -13.921 9.913 27.166 1.00 64.75 160 LEU A CA 1
ATOM 1195 C C . LEU A 1 160 ? -14.892 11.097 27.315 1.00 64.75 160 LEU A C 1
ATOM 1197 O O . LEU A 1 160 ? -16.103 10.889 27.356 1.00 64.75 160 LEU A O 1
ATOM 1201 N N . THR A 1 161 ? -14.382 12.330 27.350 1.00 65.69 161 THR A N 1
ATOM 1202 C CA . THR A 1 161 ? -15.192 13.556 27.454 1.00 65.69 161 THR A CA 1
ATOM 1203 C C . THR A 1 161 ? -16.034 13.815 26.210 1.00 65.69 161 THR A C 1
ATOM 1205 O O . THR A 1 161 ? -17.184 14.229 26.328 1.00 65.69 161 THR A O 1
ATOM 1208 N N . GLY A 1 162 ? -15.506 13.521 25.018 1.00 67.12 162 GLY A N 1
ATOM 1209 C CA . GLY A 1 162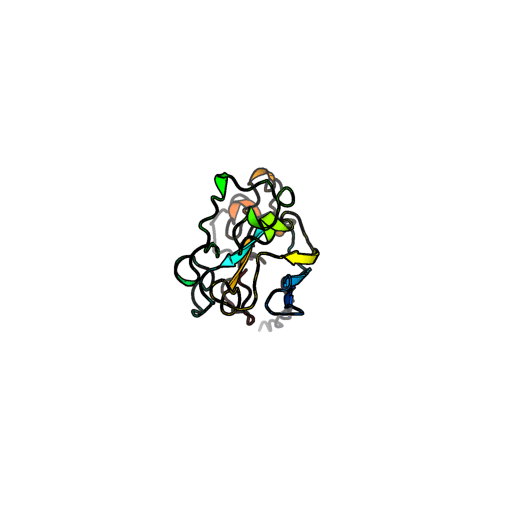 ? -16.284 13.604 23.782 1.00 67.12 162 GLY A CA 1
ATOM 1210 C C . GLY A 1 162 ? -17.444 12.610 23.769 1.00 67.12 162 GLY A C 1
ATOM 1211 O O . GLY A 1 162 ? -18.542 12.939 23.334 1.00 67.12 162 GLY A O 1
ATOM 1212 N N . ARG A 1 163 ? -17.221 11.399 24.291 1.00 67.81 163 ARG A N 1
ATOM 1213 C CA . ARG A 1 163 ? -18.209 10.312 24.277 1.00 67.81 163 ARG A CA 1
ATOM 1214 C C . ARG A 1 163 ? -19.274 10.429 25.365 1.00 67.81 163 ARG A C 1
ATOM 1216 O O . ARG A 1 163 ? -20.449 10.162 25.109 1.00 67.81 163 ARG A O 1
ATOM 1223 N N . HIS A 1 164 ? -18.861 10.765 26.584 1.00 69.38 164 HIS A N 1
ATOM 1224 C CA . HIS A 1 164 ? -19.713 10.736 27.775 1.00 69.38 164 HIS A CA 1
ATOM 1225 C C . HIS A 1 164 ? -20.116 12.132 28.277 1.00 69.38 164 HIS A C 1
ATOM 1227 O O . HIS A 1 164 ? -20.874 12.218 29.242 1.00 69.38 164 HIS A O 1
ATOM 1233 N N . GLY A 1 165 ? -19.665 13.207 27.622 1.00 70.81 165 GLY A N 1
ATOM 1234 C CA . GLY A 1 165 ? -19.835 14.579 28.098 1.00 70.81 165 GLY A CA 1
ATOM 1235 C C . GLY A 1 165 ? -18.864 14.914 29.234 1.00 70.81 165 GLY A C 1
ATOM 1236 O O . GLY A 1 165 ? -17.895 14.195 29.473 1.00 70.81 165 GLY A O 1
ATOM 1237 N N . SER A 1 166 ? -19.107 16.015 29.950 1.00 71.12 166 SER A N 1
ATOM 1238 C CA . SER A 1 166 ? -18.290 16.396 31.110 1.00 71.12 166 SER A CA 1
ATOM 1239 C C . SER A 1 166 ? -18.325 15.307 32.186 1.00 71.12 166 SER A C 1
ATOM 1241 O O . SER A 1 166 ? -19.351 15.073 32.824 1.00 71.12 166 SER A O 1
ATOM 1243 N N . ILE A 1 167 ? -17.185 14.654 32.401 1.00 66.06 167 ILE A N 1
ATOM 1244 C CA . ILE A 1 167 ? -17.024 13.590 33.393 1.00 66.06 167 ILE A CA 1
ATOM 1245 C C . ILE A 1 167 ? -16.705 14.224 34.748 1.00 66.06 167 ILE A C 1
ATOM 1247 O O . ILE A 1 167 ? -15.683 14.888 34.908 1.00 66.06 167 ILE A O 1
ATOM 1251 N N . SER A 1 168 ? -17.574 14.008 35.737 1.00 63.38 168 SER A N 1
ATOM 1252 C CA . SER A 1 168 ? -17.365 14.462 37.116 1.00 63.38 168 SER A CA 1
ATOM 1253 C C . SER A 1 168 ? -16.993 13.283 38.014 1.00 63.38 168 SER A C 1
ATOM 1255 O O . SER A 1 168 ? -17.815 12.408 38.296 1.00 63.38 168 SER A O 1
ATOM 1257 N N . LEU A 1 169 ? -15.744 13.264 38.479 1.00 58.78 169 LEU A N 1
ATOM 1258 C CA . LEU A 1 169 ? -15.192 12.192 39.309 1.00 58.78 169 LEU A CA 1
ATOM 1259 C C . LEU A 1 169 ? -15.502 12.425 40.792 1.00 58.78 169 LEU A C 1
ATOM 1261 O O . LEU A 1 169 ? -14.632 12.772 41.584 1.00 58.78 169 LEU A O 1
ATOM 1265 N N . THR A 1 170 ? -16.760 12.227 41.182 1.00 64.06 170 THR A N 1
ATOM 1266 C CA . THR A 1 170 ? -17.176 12.287 42.598 1.00 64.06 170 THR A CA 1
ATOM 1267 C C . THR A 1 170 ? -17.083 10.929 43.306 1.00 64.06 170 THR A C 1
ATOM 1269 O O . THR A 1 170 ? -17.064 10.876 44.535 1.00 64.06 170 THR A O 1
ATOM 1272 N N . ARG A 1 171 ? -17.010 9.820 42.548 1.00 59.19 171 ARG A N 1
ATOM 1273 C CA . ARG A 1 171 ? -16.832 8.428 43.019 1.00 59.19 171 ARG A CA 1
ATOM 1274 C C . ARG A 1 171 ? -16.086 7.585 41.975 1.00 59.19 171 ARG A C 1
ATOM 1276 O O . ARG A 1 171 ? -15.913 8.017 40.839 1.00 59.19 171 ARG A O 1
ATOM 1283 N N . ARG A 1 172 ? -15.693 6.353 42.339 1.00 54.62 172 ARG A N 1
ATOM 1284 C CA . ARG A 1 172 ? -15.207 5.345 41.376 1.00 54.62 172 ARG A CA 1
ATOM 1285 C C . ARG A 1 172 ? -16.310 5.041 40.358 1.00 54.62 172 ARG A C 1
ATOM 1287 O O . ARG A 1 172 ? -17.396 4.614 40.743 1.00 54.62 172 ARG A O 1
ATOM 1294 N N . GLN A 1 173 ? -16.021 5.260 39.082 1.00 57.56 173 GLN A N 1
ATOM 1295 C CA . GLN A 1 173 ? -16.934 5.050 37.961 1.00 57.56 173 GLN A CA 1
ATOM 1296 C C . GLN A 1 173 ? -16.216 4.243 36.877 1.00 57.56 173 GLN A C 1
ATOM 1298 O O . GLN A 1 173 ? -15.025 4.443 36.644 1.00 57.56 173 GLN A O 1
ATOM 1303 N N . LEU A 1 174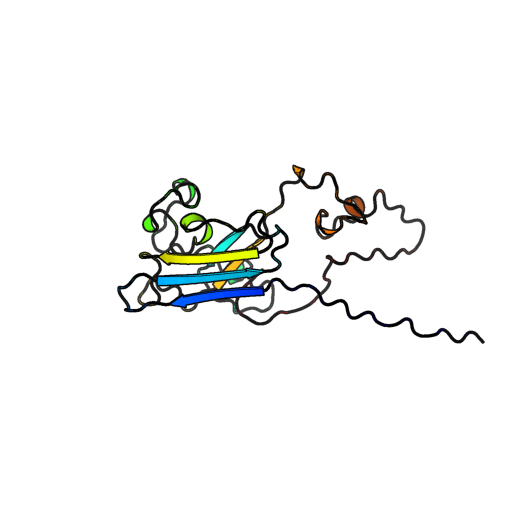 ? -16.940 3.325 36.239 1.00 57.91 174 LEU A N 1
ATOM 1304 C CA . LEU A 1 174 ? -16.460 2.534 35.109 1.00 57.91 174 LEU A CA 1
ATOM 1305 C C . LEU A 1 174 ? -17.079 3.097 33.827 1.00 57.91 174 LEU A C 1
ATOM 1307 O O . LEU A 1 174 ? -18.300 3.107 33.691 1.00 57.91 174 LEU A O 1
ATOM 1311 N N . TYR A 1 175 ? -16.233 3.527 32.895 1.00 59.16 175 TYR A N 1
ATOM 1312 C CA . TYR A 1 175 ? -16.634 3.958 31.559 1.00 59.16 175 TYR A CA 1
ATOM 1313 C C . TYR A 1 175 ? -16.214 2.873 30.568 1.00 59.16 175 TYR A C 1
ATOM 1315 O O . TYR A 1 175 ? -15.025 2.592 30.432 1.00 59.16 175 TYR A O 1
ATOM 1323 N N . ASN A 1 176 ? -17.182 2.213 29.931 1.00 52.72 176 ASN A N 1
ATOM 1324 C CA . ASN A 1 176 ? -16.919 1.177 28.939 1.00 52.72 176 ASN A CA 1
ATOM 1325 C C . ASN A 1 176 ? -16.996 1.762 27.523 1.00 52.72 176 ASN A C 1
ATOM 1327 O O . ASN A 1 176 ? -18.019 2.280 27.073 1.00 52.72 176 ASN A O 1
ATOM 1331 N N . ASP A 1 177 ? -15.892 1.655 26.797 1.00 53.12 177 ASP A N 1
ATOM 1332 C CA . ASP A 1 177 ? -15.828 2.018 25.394 1.00 53.12 177 ASP A CA 1
ATOM 1333 C C . ASP A 1 177 ? -15.600 0.744 24.576 1.00 53.12 177 ASP A C 1
ATOM 1335 O O . ASP A 1 177 ? -14.585 0.074 24.722 1.00 53.12 177 ASP A O 1
ATOM 1339 N N . ILE A 1 178 ? -16.570 0.398 23.724 1.00 53.84 178 ILE A N 1
ATOM 1340 C CA . ILE A 1 178 ? -16.502 -0.786 22.851 1.00 53.84 178 ILE A CA 1
ATOM 1341 C C . ILE A 1 178 ? -15.354 -0.719 21.822 1.00 53.84 178 ILE A C 1
ATOM 1343 O O . ILE A 1 178 ? -15.028 -1.733 21.217 1.00 53.84 178 ILE A O 1
ATOM 1347 N N . LEU A 1 179 ? -14.764 0.463 21.619 1.00 51.19 179 LEU A N 1
ATOM 1348 C CA . LEU A 1 179 ? -13.629 0.742 20.735 1.00 51.19 179 LEU A CA 1
ATOM 1349 C C . LEU A 1 179 ? -12.308 0.913 21.493 1.00 51.19 179 LEU A C 1
ATOM 1351 O O . LEU A 1 179 ? -11.262 1.009 20.860 1.00 51.19 179 LEU A O 1
ATOM 1355 N N . LEU A 1 180 ? -12.325 0.957 22.826 1.00 48.97 180 LEU A N 1
ATOM 1356 C CA . LEU A 1 180 ? -11.105 0.988 23.627 1.00 48.97 180 LEU A CA 1
ATOM 1357 C C . LEU A 1 180 ? -10.649 -0.457 23.863 1.00 48.97 180 LEU A C 1
ATOM 1359 O O . LEU A 1 180 ? -10.922 -1.058 24.902 1.00 48.97 180 LEU A O 1
ATOM 1363 N N . GLN A 1 181 ? -10.001 -1.044 22.856 1.00 48.09 181 GLN A N 1
ATOM 1364 C CA . GLN A 1 181 ? -9.321 -2.330 23.003 1.00 48.09 181 GLN A CA 1
ATOM 1365 C C . GLN A 1 181 ? -8.102 -2.152 23.915 1.00 48.09 181 GLN A C 1
ATOM 1367 O O . GLN A 1 181 ? -7.214 -1.357 23.632 1.00 48.09 181 GLN A O 1
ATOM 1372 N N . LEU A 1 182 ? -8.071 -2.896 25.024 1.00 35.72 182 LEU A N 1
ATOM 1373 C CA . LEU A 1 182 ? -6.969 -2.884 25.993 1.00 35.72 182 LEU A CA 1
ATOM 1374 C C . LEU A 1 182 ? -5.984 -4.062 25.820 1.00 35.72 182 LEU A C 1
ATOM 1376 O O . LEU A 1 182 ? -5.070 -4.168 26.631 1.00 35.72 182 LEU A O 1
ATOM 1380 N N . ALA A 1 183 ? -6.158 -4.934 24.810 1.00 34.31 183 ALA A N 1
ATOM 1381 C CA . ALA A 1 183 ? -5.180 -5.936 24.328 1.00 34.31 183 ALA A CA 1
ATOM 1382 C C . ALA A 1 183 ? -5.755 -6.818 23.188 1.00 34.31 183 ALA A C 1
ATOM 1384 O O . ALA A 1 183 ? -6.957 -7.096 23.199 1.00 34.31 183 ALA A O 1
ATOM 1385 N N . GLY A 1 184 ? -4.893 -7.350 22.299 1.00 35.09 184 GLY A N 1
ATOM 1386 C CA . GLY A 1 184 ? -5.163 -8.563 21.494 1.00 35.09 184 GLY A CA 1
ATOM 1387 C C . GLY A 1 184 ? -4.600 -8.591 20.058 1.00 35.09 184 GLY A C 1
ATOM 1388 O O . GLY A 1 184 ? -4.765 -7.628 19.324 1.00 35.09 184 GLY A O 1
ATOM 1389 N N . ASP A 1 185 ? -3.978 -9.722 19.698 1.00 37.88 185 ASP A N 1
ATOM 1390 C CA . ASP A 1 185 ? -3.203 -10.061 18.482 1.00 37.88 185 ASP A CA 1
ATOM 1391 C C . ASP A 1 185 ? -4.074 -10.687 17.360 1.00 37.88 185 ASP A C 1
ATOM 1393 O O . ASP A 1 185 ? -5.028 -11.410 17.665 1.00 37.88 185 ASP A O 1
ATOM 1397 N N . PHE A 1 186 ? -3.738 -10.467 16.077 1.00 35.28 186 PHE A N 1
ATOM 1398 C CA . PHE A 1 186 ? -4.439 -11.057 14.921 1.00 35.28 186 PHE A CA 1
ATOM 1399 C C . PHE A 1 186 ? -3.469 -11.497 13.812 1.00 35.28 186 PHE A C 1
ATOM 1401 O O . PHE A 1 186 ? -2.729 -10.710 13.230 1.00 35.28 186 PHE A O 1
ATOM 1408 N N . THR A 1 187 ? -3.492 -12.794 13.504 1.00 23.48 187 THR A N 1
ATOM 1409 C CA . THR A 1 187 ? -2.576 -13.465 12.574 1.00 23.48 187 THR A CA 1
ATOM 1410 C C . THR A 1 187 ? -2.978 -13.337 11.102 1.00 23.48 187 THR A C 1
ATOM 1412 O O . THR A 1 187 ? -4.066 -13.761 10.710 1.00 23.48 187 THR A O 1
ATOM 1415 N N . GLY A 1 188 ? -2.017 -12.869 10.299 1.00 30.98 188 GLY A N 1
ATOM 1416 C CA . GLY A 1 188 ? -2.014 -12.707 8.839 1.00 30.98 188 GLY A CA 1
ATOM 1417 C C . GLY A 1 188 ? -1.386 -11.347 8.523 1.00 30.98 188 GLY A C 1
ATOM 1418 O O . GLY A 1 188 ? -1.829 -10.371 9.102 1.00 30.98 188 GLY A O 1
ATOM 1419 N N . SER A 1 189 ? -0.325 -11.264 7.705 1.00 34.12 189 SER A N 1
ATOM 1420 C CA . SER A 1 189 ? 0.597 -10.102 7.602 1.00 34.12 189 SER A CA 1
ATOM 1421 C C . SER A 1 189 ? 0.016 -8.826 6.955 1.00 34.12 189 SER A C 1
ATOM 1423 O O . SER A 1 189 ? 0.672 -8.177 6.141 1.00 34.12 189 SER A O 1
ATOM 1425 N N . THR A 1 190 ? -1.223 -8.486 7.278 1.00 36.31 190 THR A N 1
ATOM 1426 C CA . THR A 1 190 ? -1.875 -7.206 7.032 1.00 36.31 190 THR A CA 1
ATOM 1427 C C . THR A 1 190 ? -1.917 -6.453 8.351 1.00 36.31 190 THR A C 1
ATOM 1429 O O . THR A 1 190 ? -2.463 -6.945 9.335 1.00 36.31 190 THR A O 1
ATOM 1432 N N . CYS A 1 191 ? -1.297 -5.284 8.354 1.00 42.75 191 CYS A N 1
ATOM 1433 C CA . CYS A 1 191 ? -1.239 -4.376 9.486 1.00 42.75 191 CYS A CA 1
ATOM 1434 C C . CYS A 1 191 ? -2.376 -3.351 9.356 1.00 42.75 191 CYS A C 1
ATOM 1436 O O . CYS A 1 191 ? -2.429 -2.666 8.330 1.00 42.75 191 CYS A O 1
ATOM 1438 N N . GLU A 1 192 ? -3.267 -3.280 10.351 1.00 40.31 192 GLU A N 1
ATOM 1439 C CA . GLU A 1 192 ? -4.283 -2.221 10.509 1.00 40.31 192 GLU A CA 1
ATOM 1440 C C . GLU A 1 192 ? -3.825 -1.181 11.525 1.00 40.31 192 GLU A C 1
ATOM 1442 O O . GLU A 1 192 ? -3.435 -1.587 12.644 1.00 40.31 192 GLU A O 1
#

Radius of gyration: 20.9 Å; chains: 1; bounding box: 43×34×69 Å

Foldseek 3Di:
DDDDDPDDDPPDPDPDWDWDWDWDDPDQQGWIKIKTKIAQCLLFWWWKWWFDAFQDDQPPSPDCVNGNGGQAPPPQDPVQQDAACPDALVNDGLTGPCSNHNICHPHNIDTDIDTGSSAGCDDPSHSPRIFMETDTDPPPCVQLPDQECVPLVSDDAPPQCSYHNDDDPPDDDDDDRPPNDPDDDDDDRYHD